Protein AF-A0AAD6YQY5-F1 (afdb_monomer_lite)

Structure (mmCIF, N/CA/C/O backbone):
data_AF-A0AAD6YQY5-F1
#
_entry.id   AF-A0AAD6YQY5-F1
#
loop_
_atom_site.group_PDB
_atom_site.id
_atom_site.type_symbol
_atom_site.label_atom_id
_atom_site.label_alt_id
_atom_site.label_comp_id
_atom_site.label_asym_id
_atom_site.label_entity_id
_atom_site.label_seq_id
_atom_site.pdbx_PDB_ins_code
_atom_site.Cartn_x
_atom_site.Cartn_y
_atom_site.Cartn_z
_atom_site.occupancy
_atom_site.B_iso_or_equiv
_atom_site.auth_seq_id
_atom_site.auth_comp_id
_atom_site.auth_asym_id
_atom_site.auth_atom_id
_atom_site.pdbx_PDB_model_num
ATOM 1 N N . MET A 1 1 ? 22.873 -38.998 14.538 1.00 34.62 1 MET A N 1
ATOM 2 C CA . MET A 1 1 ? 24.086 -38.187 14.764 1.00 34.62 1 MET A CA 1
ATOM 3 C C . MET A 1 1 ? 24.090 -37.794 16.230 1.00 34.62 1 MET A C 1
ATOM 5 O O . MET A 1 1 ? 23.244 -37.013 16.637 1.00 34.62 1 MET A O 1
ATOM 9 N N . THR A 1 2 ? 24.930 -38.430 17.041 1.00 24.39 2 THR A N 1
ATOM 10 C CA . THR A 1 2 ? 25.003 -38.155 18.483 1.00 24.39 2 THR A CA 1
ATOM 11 C C . THR A 1 2 ? 26.059 -37.080 18.704 1.00 24.39 2 THR A C 1
ATOM 13 O O . THR A 1 2 ? 27.222 -37.299 18.378 1.00 24.39 2 THR A O 1
ATOM 16 N N . ILE A 1 3 ? 25.655 -35.915 19.210 1.00 29.77 3 ILE A N 1
ATOM 17 C CA . ILE A 1 3 ? 26.568 -34.823 19.563 1.00 29.77 3 ILE A CA 1
ATOM 18 C C . ILE A 1 3 ? 26.981 -35.030 21.020 1.00 29.77 3 ILE A C 1
ATOM 20 O O . ILE A 1 3 ? 26.135 -35.001 21.911 1.00 29.77 3 ILE A O 1
ATOM 24 N N . ILE A 1 4 ? 28.272 -35.247 21.268 1.00 29.45 4 ILE A N 1
ATOM 25 C CA . ILE A 1 4 ? 28.835 -35.199 22.621 1.00 29.45 4 ILE A CA 1
ATOM 26 C C . ILE A 1 4 ? 29.306 -33.763 22.854 1.00 29.45 4 ILE A C 1
ATOM 28 O O . ILE A 1 4 ? 30.243 -33.305 22.205 1.00 29.45 4 ILE A O 1
ATOM 32 N N . VAL A 1 5 ? 28.646 -33.051 23.767 1.00 32.25 5 VAL A N 1
ATOM 33 C CA . VAL A 1 5 ? 29.057 -31.714 24.211 1.00 32.25 5 VAL A CA 1
ATOM 34 C C . VAL A 1 5 ? 29.985 -31.883 25.412 1.00 32.25 5 VAL A C 1
ATOM 36 O O . VAL A 1 5 ? 29.549 -32.307 26.478 1.00 32.25 5 VAL A O 1
ATOM 39 N N . GLY A 1 6 ? 31.270 -31.576 25.240 1.00 31.94 6 GLY A N 1
ATOM 40 C CA . GLY A 1 6 ? 32.230 -31.486 26.339 1.00 31.94 6 GLY A CA 1
ATOM 41 C C . GLY A 1 6 ? 32.568 -30.028 26.633 1.00 31.94 6 GLY A C 1
ATOM 42 O O . GLY A 1 6 ? 33.074 -29.330 25.760 1.00 31.94 6 GLY A O 1
ATOM 43 N N . THR A 1 7 ? 32.315 -29.563 27.856 1.00 35.03 7 THR A N 1
ATOM 44 C CA . THR A 1 7 ? 32.772 -28.252 28.341 1.00 35.03 7 THR A CA 1
ATOM 45 C C . THR A 1 7 ? 34.129 -28.402 29.028 1.00 35.03 7 THR A C 1
ATOM 47 O O . THR A 1 7 ? 34.232 -29.113 30.028 1.00 35.03 7 THR A O 1
ATOM 50 N N . GLY A 1 8 ? 35.164 -27.729 28.524 1.00 33.22 8 GLY A N 1
ATOM 51 C CA . GLY A 1 8 ? 36.459 -27.605 29.196 1.00 33.22 8 GLY A CA 1
ATOM 52 C C . GLY A 1 8 ? 36.687 -26.173 29.675 1.00 33.22 8 GLY A C 1
ATOM 53 O O . GLY A 1 8 ? 36.591 -25.242 28.883 1.00 33.22 8 GLY A O 1
ATOM 54 N N . LEU A 1 9 ? 37.000 -25.991 30.960 1.00 31.17 9 LEU A N 1
ATOM 55 C CA . LEU A 1 9 ? 37.462 -24.716 31.518 1.00 31.17 9 LEU A CA 1
ATOM 56 C C . LEU A 1 9 ? 38.988 -24.633 31.390 1.00 31.17 9 LEU A C 1
ATOM 58 O O . LEU A 1 9 ? 39.704 -25.373 32.064 1.00 31.17 9 LEU A O 1
ATOM 62 N N . LEU A 1 10 ? 39.492 -23.706 30.576 1.00 32.31 10 LEU A N 1
ATOM 63 C CA . LEU A 1 10 ? 40.892 -23.282 30.622 1.00 32.31 10 LEU A CA 1
ATOM 64 C C . LEU A 1 10 ? 40.987 -22.025 31.491 1.00 32.31 10 LEU A C 1
ATOM 66 O O . LEU A 1 10 ? 40.398 -20.995 31.177 1.00 32.31 10 LEU A O 1
ATOM 70 N N . ARG A 1 11 ? 41.707 -22.123 32.613 1.00 32.28 11 ARG A N 1
ATOM 71 C CA . ARG A 1 11 ? 42.013 -20.982 33.483 1.00 32.28 11 ARG A CA 1
ATOM 72 C C . ARG A 1 11 ? 43.335 -20.346 33.060 1.00 32.28 11 ARG A C 1
ATOM 74 O O . ARG A 1 11 ? 44.397 -20.904 33.311 1.00 32.28 11 ARG A O 1
ATOM 81 N N . SER A 1 12 ? 43.255 -19.131 32.539 1.00 32.19 12 SER A N 1
ATOM 82 C CA . SER A 1 12 ? 44.280 -18.096 32.694 1.00 32.19 12 SER A CA 1
ATOM 83 C C . SER A 1 12 ? 43.565 -16.750 32.807 1.00 32.19 12 SER A C 1
ATOM 85 O O . SER A 1 12 ? 42.504 -16.584 32.213 1.00 32.19 12 SER A O 1
ATOM 87 N N . ALA A 1 13 ? 44.100 -15.860 33.639 1.00 43.62 13 ALA A N 1
ATOM 88 C CA . ALA A 1 13 ? 43.429 -14.685 34.192 1.00 43.62 13 ALA A CA 1
ATOM 89 C C . ALA A 1 13 ? 42.556 -13.886 33.196 1.00 43.62 13 ALA A C 1
ATOM 91 O O . ALA A 1 13 ? 42.996 -13.511 32.112 1.00 43.62 13 ALA A O 1
ATOM 92 N N . ASP A 1 14 ? 41.330 -13.623 33.651 1.00 42.59 14 ASP A N 1
ATOM 93 C CA . ASP A 1 14 ? 40.415 -12.547 33.255 1.00 42.59 14 ASP A CA 1
ATOM 94 C C . ASP A 1 14 ? 39.632 -12.584 31.935 1.00 42.59 14 ASP A C 1
ATOM 96 O O . ASP A 1 14 ? 39.092 -11.549 31.569 1.00 42.59 14 ASP A O 1
ATOM 100 N N . LEU A 1 15 ? 39.394 -13.739 31.296 1.00 33.56 15 LEU A N 1
ATOM 101 C CA . LEU A 1 15 ? 38.257 -13.903 30.362 1.00 33.56 15 LEU A CA 1
ATOM 102 C C . LEU A 1 15 ? 37.715 -15.347 30.345 1.00 33.56 15 LEU A C 1
ATOM 104 O O . LEU A 1 15 ? 38.466 -16.300 30.150 1.00 33.56 15 LEU A O 1
ATOM 108 N N . CYS A 1 16 ? 36.395 -15.516 30.484 1.00 30.53 16 CYS A N 1
ATOM 109 C CA . CYS A 1 16 ? 35.711 -16.779 30.181 1.00 30.53 16 CYS A CA 1
ATOM 110 C C . CYS A 1 16 ? 35.373 -16.831 28.684 1.00 30.53 16 CYS A C 1
ATOM 112 O O . CYS A 1 16 ? 34.534 -16.062 28.222 1.00 30.53 16 CYS A O 1
ATOM 114 N N . TYR A 1 17 ? 35.971 -17.764 27.942 1.00 34.16 17 TYR A N 1
ATOM 115 C CA . TYR A 1 17 ? 35.584 -18.074 26.563 1.00 34.16 17 TYR A CA 1
ATOM 116 C C . TYR A 1 17 ? 34.854 -19.417 26.509 1.00 34.16 17 TYR A C 1
ATOM 118 O O . TYR A 1 17 ? 35.322 -20.406 27.072 1.00 34.16 17 TYR A O 1
ATOM 126 N N . SER A 1 18 ? 33.730 -19.467 25.793 1.00 31.08 18 SER A N 1
ATOM 127 C CA . SER A 1 18 ? 33.130 -20.729 25.350 1.00 31.08 18 SER A CA 1
ATOM 128 C C . SER A 1 18 ? 33.642 -21.019 23.942 1.00 31.08 18 SER A C 1
ATOM 130 O O . SER A 1 18 ? 33.310 -20.292 23.011 1.00 31.08 18 SER A O 1
ATOM 132 N N . VAL A 1 19 ? 34.480 -22.046 23.781 1.00 33.00 19 VAL A N 1
ATOM 133 C CA . VAL A 1 19 ? 35.003 -22.467 22.471 1.00 33.00 19 VAL A CA 1
ATOM 134 C C . VAL A 1 19 ? 34.297 -23.756 22.056 1.00 33.00 19 VAL A C 1
ATOM 136 O O . VAL A 1 19 ? 34.408 -24.772 22.740 1.00 33.00 19 VAL A O 1
ATOM 139 N N . LEU A 1 20 ? 33.564 -23.716 20.942 1.00 32.44 20 LEU A N 1
ATOM 140 C CA . LEU A 1 20 ? 32.976 -24.898 20.310 1.00 32.44 20 LEU A CA 1
ATOM 141 C C . LEU A 1 20 ? 34.004 -25.540 19.372 1.00 32.44 20 LEU A C 1
ATOM 143 O O . LEU A 1 20 ? 34.422 -24.925 18.394 1.00 32.44 20 LEU A O 1
ATOM 147 N N . PHE A 1 21 ? 34.390 -26.786 19.650 1.00 30.75 21 PHE A N 1
ATOM 148 C CA . PHE A 1 21 ? 35.193 -27.602 18.739 1.00 30.75 21 PHE A CA 1
ATOM 149 C C . PHE A 1 21 ? 34.299 -28.586 17.983 1.00 30.75 21 PHE A C 1
ATOM 151 O O . PHE A 1 21 ? 33.548 -29.345 18.595 1.00 30.75 21 PHE A O 1
ATOM 158 N N . PHE A 1 22 ? 34.433 -28.622 16.658 1.00 33.59 22 PHE A N 1
ATOM 159 C CA . PHE A 1 22 ? 33.876 -29.674 15.811 1.00 33.59 22 PHE A CA 1
ATOM 160 C C . PHE A 1 22 ? 35.013 -30.601 15.372 1.00 33.59 22 PHE A C 1
ATOM 162 O O . PHE A 1 22 ? 35.926 -30.171 14.671 1.00 33.59 22 PHE A O 1
ATOM 169 N N . LEU A 1 23 ? 34.970 -31.871 15.782 1.00 28.91 23 LEU A N 1
ATOM 170 C CA . LEU A 1 23 ? 35.870 -32.908 15.272 1.00 28.91 23 LEU A CA 1
ATOM 171 C C . LEU A 1 23 ? 35.070 -33.911 14.425 1.00 28.91 23 LEU A C 1
ATOM 173 O O . LEU A 1 23 ? 34.125 -34.510 14.945 1.00 28.91 23 LEU A O 1
ATOM 177 N N . PRO A 1 24 ? 35.427 -34.138 13.148 1.00 30.50 24 PRO A N 1
ATOM 178 C CA . PRO A 1 24 ? 34.827 -35.199 12.349 1.00 30.50 24 PRO A CA 1
ATOM 179 C C . PRO A 1 24 ? 35.420 -36.561 12.740 1.00 30.50 24 PRO A C 1
ATOM 181 O O . PRO A 1 24 ? 36.639 -36.732 12.787 1.00 30.50 24 PRO A O 1
ATOM 184 N N . THR A 1 25 ? 34.564 -37.551 13.011 1.00 32.97 25 THR A N 1
ATOM 185 C CA . THR A 1 25 ? 34.985 -38.938 13.261 1.00 32.97 25 THR A CA 1
ATOM 186 C C . THR A 1 25 ? 34.912 -39.791 11.988 1.00 32.97 25 THR A C 1
ATOM 188 O O . THR A 1 25 ? 33.854 -39.989 11.409 1.00 32.97 25 THR A O 1
ATOM 191 N N . SER A 1 26 ? 36.091 -40.304 11.624 1.00 38.47 26 SER A N 1
ATOM 192 C CA . SER A 1 26 ? 36.445 -41.545 10.911 1.00 38.47 26 SER A CA 1
ATOM 193 C C . SER A 1 26 ? 35.970 -41.861 9.478 1.00 38.47 26 SER A C 1
ATOM 195 O O . SER A 1 26 ? 34.827 -42.196 9.199 1.00 38.47 26 SER A O 1
ATOM 197 N N . VAL A 1 27 ? 36.997 -41.939 8.627 1.00 35.41 27 VAL A N 1
ATOM 198 C CA . VAL A 1 27 ? 37.323 -42.906 7.556 1.00 35.41 27 VAL A CA 1
ATOM 199 C C . VAL A 1 27 ? 36.608 -44.276 7.593 1.00 35.41 27 VAL A C 1
ATOM 201 O O . VAL A 1 27 ? 36.623 -44.921 8.642 1.00 35.41 27 VAL A O 1
ATOM 204 N N . ALA A 1 28 ? 36.150 -44.768 6.420 1.00 30.75 28 ALA A N 1
ATOM 205 C CA . ALA A 1 28 ? 36.506 -46.085 5.835 1.00 30.75 28 ALA A CA 1
ATOM 206 C C . ALA A 1 28 ? 35.862 -46.385 4.440 1.00 30.75 28 ALA A C 1
ATOM 208 O O . ALA A 1 28 ? 34.650 -46.501 4.325 1.00 30.75 28 ALA A O 1
ATOM 209 N N . HIS A 1 29 ? 36.743 -46.634 3.451 1.00 29.38 29 HIS A N 1
ATOM 210 C CA . HIS A 1 29 ? 36.673 -47.515 2.255 1.00 29.38 29 HIS A CA 1
ATOM 211 C C . HIS A 1 29 ? 35.883 -47.173 0.955 1.00 29.38 29 HIS A C 1
ATOM 213 O O . HIS A 1 29 ? 34.716 -47.498 0.789 1.00 29.38 29 HIS A O 1
ATOM 219 N N . SER A 1 30 ? 36.662 -46.668 -0.022 1.00 29.23 30 SER A N 1
ATOM 220 C CA . SER A 1 30 ? 36.853 -47.093 -1.433 1.00 29.23 30 SER A CA 1
ATOM 221 C C . SER A 1 30 ? 35.672 -47.347 -2.388 1.00 29.23 30 SER A C 1
ATOM 223 O O . SER A 1 30 ? 35.082 -48.421 -2.392 1.00 29.23 30 SER A O 1
ATOM 225 N N . THR A 1 31 ? 35.537 -46.503 -3.420 1.00 29.72 31 THR A N 1
ATOM 226 C CA . THR A 1 31 ? 36.058 -46.776 -4.785 1.00 29.72 31 THR A CA 1
ATOM 227 C C . THR A 1 31 ? 35.988 -45.523 -5.674 1.00 29.72 31 THR A C 1
ATOM 229 O O . THR A 1 31 ? 35.109 -44.681 -5.543 1.00 29.72 31 THR A O 1
ATOM 232 N N . PHE A 1 32 ? 36.995 -45.398 -6.538 1.00 28.55 32 PHE A N 1
ATOM 233 C CA . PHE A 1 32 ? 37.264 -44.326 -7.499 1.00 28.55 32 PHE A CA 1
ATOM 234 C C . PHE A 1 32 ? 36.125 -44.086 -8.507 1.00 28.55 32 PHE A C 1
ATOM 236 O O . PHE A 1 32 ? 35.750 -45.019 -9.207 1.00 28.55 32 PHE A O 1
ATOM 243 N N . MET A 1 33 ? 35.735 -42.824 -8.727 1.00 27.50 33 MET A N 1
ATOM 244 C CA . MET A 1 33 ? 35.439 -42.300 -10.070 1.00 27.50 33 MET A CA 1
ATOM 245 C C . MET A 1 33 ? 35.691 -40.783 -10.138 1.00 27.50 33 MET A C 1
ATOM 247 O O . MET A 1 33 ? 35.289 -40.023 -9.263 1.00 27.50 33 MET A O 1
ATOM 251 N N . LEU A 1 34 ? 36.419 -40.377 -11.180 1.00 28.97 34 LEU A N 1
ATOM 252 C CA . LEU A 1 34 ? 36.829 -39.011 -11.509 1.00 28.97 34 LEU A CA 1
ATOM 253 C C . LEU A 1 34 ? 35.647 -38.122 -11.925 1.00 28.97 34 LEU A C 1
ATOM 255 O O . LEU A 1 34 ? 34.994 -38.462 -12.906 1.00 28.97 34 LEU A O 1
ATOM 259 N N . VAL A 1 35 ? 35.509 -36.921 -11.341 1.00 29.56 35 VAL A N 1
ATOM 260 C CA . VAL A 1 35 ? 34.994 -35.725 -12.046 1.00 29.56 35 VAL A CA 1
ATOM 261 C C . VAL A 1 35 ? 35.700 -34.448 -11.534 1.00 29.56 35 VAL A C 1
ATOM 263 O O . VAL A 1 35 ? 36.098 -34.358 -10.378 1.00 29.56 35 VAL A O 1
ATOM 266 N N . ARG A 1 36 ? 35.921 -33.516 -12.468 1.00 27.22 36 ARG A N 1
ATOM 267 C CA . ARG A 1 36 ? 36.764 -32.296 -12.508 1.00 27.22 36 ARG A CA 1
ATOM 268 C C . ARG A 1 36 ? 36.308 -31.136 -11.576 1.00 27.22 36 ARG A C 1
ATOM 270 O O . ARG A 1 36 ? 35.226 -31.225 -11.009 1.00 27.22 36 ARG A O 1
ATOM 277 N N . PRO A 1 37 ? 37.127 -30.070 -11.391 1.00 29.12 37 PRO A N 1
ATOM 278 C CA . PRO A 1 37 ? 37.119 -29.233 -10.191 1.00 29.12 37 PRO A CA 1
ATOM 279 C C . PRO A 1 37 ? 36.083 -28.104 -10.249 1.00 29.12 37 PRO A C 1
ATOM 281 O O . PRO A 1 37 ? 35.979 -27.405 -11.255 1.00 29.12 37 PRO A O 1
ATOM 284 N N . VAL A 1 38 ? 35.383 -27.882 -9.134 1.00 30.08 38 VAL A N 1
ATOM 285 C CA . VAL A 1 38 ? 34.659 -26.637 -8.849 1.00 30.08 38 VAL A CA 1
ATOM 286 C C . VAL A 1 38 ? 35.476 -25.849 -7.832 1.00 30.08 38 VAL A C 1
ATOM 288 O O . VAL A 1 38 ? 35.938 -26.393 -6.829 1.00 30.08 38 VAL A O 1
ATOM 291 N N . SER A 1 39 ? 35.697 -24.577 -8.151 1.00 29.98 39 SER A N 1
ATOM 292 C CA . SER A 1 39 ? 36.466 -23.612 -7.378 1.00 29.98 39 SER A CA 1
ATOM 293 C C . SER A 1 39 ? 35.984 -23.495 -5.931 1.00 29.98 39 SER A C 1
ATOM 295 O O . SER A 1 39 ? 34.796 -23.374 -5.645 1.00 29.98 39 SER A O 1
ATOM 297 N N . LEU A 1 40 ? 36.963 -23.513 -5.034 1.00 25.55 40 LEU A N 1
ATOM 298 C CA . LEU A 1 40 ? 36.854 -23.388 -3.589 1.00 25.55 40 LEU A CA 1
ATOM 299 C C . LEU A 1 40 ? 36.435 -21.953 -3.213 1.00 25.55 40 LEU A C 1
ATOM 301 O O . LEU A 1 40 ? 37.224 -21.022 -3.364 1.00 25.55 40 LEU A O 1
ATOM 305 N N . LEU A 1 41 ? 35.209 -21.770 -2.719 1.00 25.72 41 LEU A N 1
ATOM 306 C CA . LEU A 1 41 ? 34.778 -20.521 -2.088 1.00 25.72 41 LEU A CA 1
ATOM 307 C C . LEU A 1 41 ? 35.300 -20.519 -0.640 1.00 25.72 41 LEU A C 1
ATOM 309 O O . LEU A 1 41 ? 34.840 -21.302 0.192 1.00 25.72 41 LEU A O 1
ATOM 313 N N . LEU A 1 42 ? 36.296 -19.679 -0.338 1.00 25.14 42 LEU A N 1
ATOM 314 C CA . LEU A 1 42 ? 36.711 -19.417 1.042 1.00 25.14 42 LEU A CA 1
ATOM 315 C C . LEU A 1 42 ? 35.583 -18.663 1.764 1.00 25.14 42 LEU A C 1
ATOM 317 O O . LEU A 1 42 ? 35.385 -17.472 1.537 1.00 25.14 42 LEU A O 1
ATOM 321 N N . LEU A 1 43 ? 34.876 -19.340 2.668 1.00 28.31 43 LEU A N 1
ATOM 322 C CA . LEU A 1 43 ? 34.078 -18.684 3.703 1.00 28.31 43 LEU A CA 1
ATOM 323 C C . LEU A 1 43 ? 35.036 -18.050 4.719 1.00 28.31 43 LEU A C 1
ATOM 325 O O . LEU A 1 43 ? 35.614 -18.733 5.565 1.00 28.31 43 LEU A O 1
ATOM 329 N N . ALA A 1 44 ? 35.217 -16.735 4.621 1.00 28.20 44 ALA A N 1
ATOM 330 C CA . ALA A 1 44 ? 35.788 -15.943 5.698 1.00 28.20 44 ALA A CA 1
ATOM 331 C C . ALA A 1 44 ? 34.792 -15.932 6.869 1.00 28.20 44 ALA A C 1
ATOM 333 O O . ALA A 1 44 ? 33.728 -15.323 6.788 1.00 28.20 44 ALA A O 1
ATOM 334 N N . ALA A 1 45 ? 35.124 -16.623 7.960 1.00 31.20 45 ALA A N 1
ATOM 335 C CA . ALA A 1 45 ? 34.412 -16.488 9.224 1.00 31.20 45 ALA A CA 1
ATOM 336 C C . ALA A 1 45 ? 34.738 -15.111 9.830 1.00 31.20 45 ALA A C 1
ATOM 338 O O . ALA A 1 45 ? 35.775 -14.930 10.467 1.00 31.20 45 ALA A O 1
ATOM 339 N N . GLY A 1 46 ? 33.875 -14.122 9.596 1.00 26.22 46 GLY A N 1
ATOM 340 C CA . GLY A 1 46 ? 33.893 -12.858 10.327 1.00 26.22 46 GLY A CA 1
ATOM 341 C C . GLY A 1 46 ? 33.296 -13.058 11.719 1.00 26.22 46 GLY A C 1
ATOM 342 O O . GLY A 1 46 ? 32.122 -13.393 11.847 1.00 26.22 46 GLY A O 1
ATOM 343 N N . ALA A 1 47 ? 34.095 -12.871 12.768 1.00 30.34 47 ALA A N 1
ATOM 344 C CA . ALA A 1 47 ? 33.593 -12.777 14.135 1.00 30.34 47 ALA A CA 1
ATOM 345 C C . ALA A 1 47 ? 32.978 -11.382 14.348 1.00 30.34 47 ALA A C 1
ATOM 347 O O . ALA A 1 47 ? 33.686 -10.379 14.263 1.00 30.34 47 ALA A O 1
ATOM 348 N N . ILE A 1 48 ? 31.673 -11.307 14.623 1.00 26.81 48 ILE A N 1
ATOM 349 C CA . ILE A 1 48 ? 31.024 -10.069 15.076 1.00 26.81 48 ILE A CA 1
ATOM 350 C C . ILE A 1 48 ? 31.238 -9.969 16.590 1.00 26.81 48 ILE A C 1
ATOM 352 O O . ILE A 1 48 ? 30.669 -10.738 17.362 1.00 26.81 48 ILE A O 1
ATOM 356 N N . SER A 1 49 ? 32.083 -9.031 17.015 1.00 26.58 49 SER A N 1
ATOM 357 C CA . SER A 1 49 ? 32.284 -8.688 18.426 1.00 26.58 49 SER A CA 1
ATOM 358 C C . SER A 1 49 ? 31.286 -7.604 18.834 1.00 26.58 49 SER A C 1
ATOM 360 O O . SER A 1 49 ? 31.417 -6.465 18.394 1.00 26.58 49 SER A O 1
ATOM 362 N N . VAL A 1 50 ? 30.321 -7.921 19.701 1.00 27.75 50 VAL A N 1
ATOM 363 C CA . VAL A 1 50 ? 29.482 -6.913 20.376 1.00 27.75 50 VAL A CA 1
ATOM 364 C C . VAL A 1 50 ? 29.994 -6.743 21.814 1.00 27.75 50 VAL A C 1
ATOM 366 O O .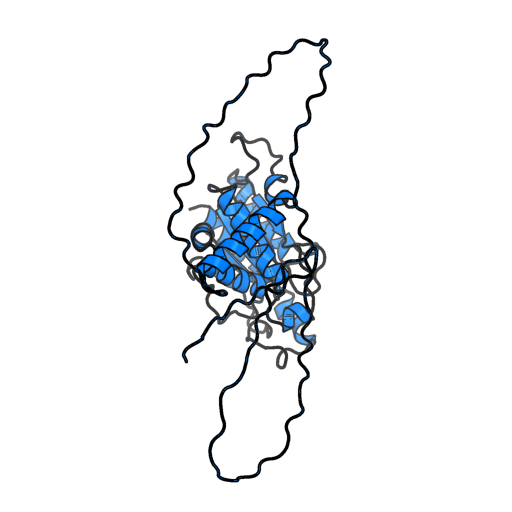 VAL A 1 50 ? 30.039 -7.731 22.551 1.00 27.75 50 VAL A O 1
ATOM 369 N N . PRO A 1 51 ? 30.416 -5.542 22.253 1.00 27.89 51 PRO A N 1
ATOM 370 C CA . PRO A 1 51 ? 30.899 -5.344 23.616 1.00 27.89 51 PRO A CA 1
ATOM 371 C C . PRO A 1 51 ? 29.736 -5.305 24.623 1.00 27.89 51 PRO A C 1
ATOM 373 O O . PRO A 1 51 ? 28.911 -4.396 24.604 1.00 27.89 51 PRO A O 1
ATOM 376 N N . TYR A 1 52 ? 29.708 -6.265 25.551 1.00 29.42 52 TYR A N 1
ATOM 377 C CA . TYR A 1 52 ? 28.851 -6.248 26.741 1.00 29.42 52 TYR A CA 1
ATOM 378 C C . TYR A 1 52 ? 29.563 -5.510 27.888 1.00 29.42 52 TYR A C 1
ATOM 380 O O . TYR A 1 52 ? 30.673 -5.882 28.270 1.00 29.42 52 TYR A O 1
ATOM 388 N N . LYS A 1 53 ? 28.936 -4.470 28.451 1.00 24.58 53 LYS A N 1
ATOM 389 C CA . LYS A 1 53 ? 29.450 -3.706 29.603 1.00 24.58 53 LYS A CA 1
ATOM 390 C C . LYS A 1 53 ? 28.572 -4.005 30.833 1.00 24.58 53 LYS A C 1
ATOM 392 O O . LYS A 1 53 ? 27.432 -3.549 30.860 1.00 24.58 53 LYS A O 1
ATOM 397 N N . PRO A 1 54 ? 29.045 -4.746 31.854 1.00 31.91 54 PRO A N 1
ATOM 398 C CA . PRO A 1 54 ? 28.262 -4.975 33.063 1.00 31.91 54 PRO A CA 1
ATOM 399 C C . PRO A 1 54 ? 28.376 -3.779 34.019 1.00 31.91 54 PRO A C 1
ATOM 401 O O . PRO A 1 54 ? 29.476 -3.392 34.413 1.00 31.91 54 PRO A O 1
ATOM 404 N N . GLY A 1 55 ? 27.235 -3.211 34.418 1.00 27.34 55 GLY A N 1
ATOM 405 C CA . GLY A 1 55 ? 27.145 -2.265 35.529 1.00 27.34 55 GLY A CA 1
ATOM 406 C C . GLY A 1 55 ? 27.243 -2.995 36.870 1.00 27.34 55 GLY A C 1
ATOM 407 O O . GLY A 1 55 ? 26.395 -3.826 37.185 1.00 27.34 55 GLY A O 1
ATOM 408 N N . TYR A 1 56 ? 28.270 -2.685 37.661 1.00 30.92 56 TYR A N 1
ATOM 409 C CA . TYR A 1 56 ? 28.396 -3.135 39.047 1.00 30.92 56 TYR A CA 1
ATOM 410 C C . TYR A 1 56 ? 27.874 -2.047 39.991 1.00 30.92 56 TYR A C 1
ATOM 412 O O . TYR A 1 56 ? 28.464 -0.976 40.099 1.00 30.92 56 TYR A O 1
ATOM 420 N N . ASN A 1 57 ? 26.786 -2.342 40.705 1.00 31.23 57 ASN A N 1
ATOM 421 C CA . ASN A 1 57 ? 26.370 -1.582 41.880 1.00 31.23 57 ASN A CA 1
ATOM 422 C C . ASN A 1 57 ? 27.115 -2.121 43.108 1.00 31.23 57 ASN A C 1
ATOM 424 O O . ASN A 1 57 ? 26.717 -3.132 43.684 1.00 31.23 57 ASN A O 1
ATOM 428 N N . THR A 1 58 ? 28.166 -1.427 43.536 1.00 30.23 58 THR A N 1
ATOM 429 C CA . THR A 1 58 ? 28.689 -1.517 44.906 1.00 30.23 58 THR A CA 1
ATOM 430 C C . THR A 1 58 ? 28.426 -0.190 45.604 1.00 30.23 58 THR A C 1
ATOM 432 O O . THR A 1 58 ? 28.957 0.844 45.209 1.00 30.23 58 THR A O 1
ATOM 435 N N . ILE A 1 59 ? 27.561 -0.227 46.616 1.00 28.33 59 ILE A N 1
ATOM 436 C CA . ILE A 1 59 ? 27.226 0.903 47.482 1.00 28.33 59 ILE A CA 1
ATOM 437 C C . ILE A 1 59 ? 28.289 0.977 48.586 1.00 28.33 59 ILE A C 1
ATOM 439 O O . ILE A 1 59 ? 28.370 0.066 49.406 1.00 28.33 59 ILE A O 1
ATOM 443 N N . GLU A 1 60 ? 29.058 2.065 48.639 1.00 27.55 60 GLU A N 1
ATOM 444 C CA . GLU A 1 60 ? 29.744 2.505 49.863 1.00 27.55 60 GLU A CA 1
ATOM 445 C C . GLU A 1 60 ? 28.945 3.637 50.538 1.00 27.55 60 GLU A C 1
ATOM 447 O O . GLU A 1 60 ? 28.325 4.449 49.843 1.00 27.55 60 GLU A O 1
ATOM 452 N N . PRO A 1 61 ? 28.925 3.730 51.882 1.00 30.48 61 PRO A N 1
ATOM 453 C CA . PRO A 1 61 ? 28.149 4.740 52.580 1.00 30.48 61 PRO A CA 1
ATOM 454 C C . PRO A 1 61 ? 28.986 6.007 52.801 1.00 30.48 61 PRO A C 1
ATOM 456 O O . PRO A 1 61 ? 29.926 6.003 53.592 1.00 30.48 61 PRO A O 1
ATOM 459 N N . SER A 1 62 ? 28.601 7.130 52.191 1.00 28.33 62 SER A N 1
ATOM 460 C CA . SER A 1 62 ? 29.053 8.451 52.644 1.00 28.33 62 SER A CA 1
ATOM 461 C C . SER A 1 62 ? 27.888 9.226 53.248 1.00 28.33 62 SER A C 1
ATOM 463 O O . SER A 1 62 ? 26.938 9.612 52.567 1.00 28.33 62 SER A O 1
ATOM 465 N N . THR A 1 63 ? 27.969 9.451 54.552 1.00 34.75 63 THR A N 1
ATOM 466 C CA . THR A 1 63 ? 27.100 10.335 55.317 1.00 34.75 63 THR A CA 1
ATOM 467 C C . THR A 1 63 ? 27.364 11.796 54.947 1.00 34.75 63 THR A C 1
ATOM 469 O O . THR A 1 63 ? 28.481 12.284 55.090 1.00 34.75 63 THR A O 1
ATOM 472 N N . LYS A 1 64 ? 26.321 12.518 54.522 1.00 29.22 64 LYS A N 1
ATOM 473 C CA . LYS A 1 64 ? 26.100 13.945 54.821 1.00 29.22 64 LYS A CA 1
ATOM 474 C C . LYS A 1 64 ? 24.682 14.336 54.407 1.00 29.22 64 LYS A C 1
ATOM 476 O O . LYS A 1 64 ? 24.349 14.390 53.230 1.00 29.22 64 LYS A O 1
ATOM 481 N N . ALA A 1 65 ? 23.845 14.577 55.408 1.00 29.11 65 ALA A N 1
ATOM 482 C CA . ALA A 1 65 ? 22.572 15.262 55.250 1.00 29.11 65 ALA A CA 1
ATOM 483 C C . ALA A 1 65 ? 22.816 16.765 55.017 1.00 29.11 65 ALA A C 1
ATOM 485 O O . ALA A 1 65 ? 23.778 17.304 55.565 1.00 29.11 65 ALA A O 1
ATOM 486 N N . VAL A 1 66 ? 21.935 17.438 54.268 1.00 26.23 66 VAL A N 1
ATOM 487 C CA . VAL A 1 66 ? 21.030 18.499 54.768 1.00 26.23 66 VAL A CA 1
ATOM 488 C C . VAL A 1 66 ? 20.285 19.175 53.594 1.00 26.23 66 VAL A C 1
ATOM 490 O O . VAL A 1 66 ? 20.903 19.635 52.644 1.00 26.23 66 VAL A O 1
ATOM 493 N N . ALA A 1 67 ? 18.955 19.233 53.765 1.00 30.39 67 ALA A N 1
ATOM 494 C CA . ALA A 1 67 ? 17.938 20.163 53.245 1.00 30.39 67 ALA A CA 1
ATOM 495 C C . ALA A 1 67 ? 17.724 20.336 51.727 1.00 30.39 67 ALA A C 1
ATOM 497 O O . ALA A 1 67 ? 18.432 21.092 51.080 1.00 30.39 67 ALA A O 1
ATOM 498 N N . ASP A 1 68 ? 16.612 19.798 51.211 1.00 31.45 68 ASP A N 1
ATOM 499 C CA . ASP A 1 68 ? 15.426 20.629 50.933 1.00 31.45 68 ASP A CA 1
ATOM 500 C C . ASP A 1 68 ? 14.163 19.745 50.852 1.00 31.45 68 ASP A C 1
ATOM 502 O O . ASP A 1 68 ? 14.206 18.594 50.412 1.00 31.45 68 ASP A O 1
ATOM 506 N N . GLY A 1 69 ? 13.047 20.239 51.379 1.00 40.34 69 GLY A N 1
ATOM 507 C CA . GLY A 1 69 ? 11.822 19.477 51.598 1.00 40.34 69 GLY A CA 1
ATOM 508 C C . GLY A 1 69 ? 10.978 19.320 50.335 1.00 40.34 69 GLY A C 1
ATOM 509 O O . GLY A 1 69 ? 10.459 20.299 49.814 1.00 40.34 69 GLY A O 1
ATOM 510 N N . ARG A 1 70 ? 10.750 18.074 49.905 1.00 33.81 70 ARG A N 1
ATOM 511 C CA . ARG A 1 70 ? 9.560 17.627 49.155 1.00 33.81 70 ARG A CA 1
ATOM 512 C C . ARG A 1 70 ? 9.419 16.110 49.317 1.00 33.81 70 ARG A C 1
ATOM 514 O O . ARG A 1 70 ? 10.352 15.359 49.049 1.00 33.81 70 ARG A O 1
ATOM 521 N N . SER A 1 71 ? 8.265 15.668 49.813 1.00 30.27 71 SER A N 1
ATOM 522 C CA . SER A 1 71 ? 7.939 14.263 50.079 1.00 30.27 71 SER A CA 1
ATOM 523 C C . SER A 1 71 ? 8.096 13.389 48.832 1.00 30.27 71 SER A C 1
ATOM 525 O O . SER A 1 71 ? 7.273 13.449 47.922 1.00 30.27 71 SER A O 1
ATOM 527 N N . ALA A 1 72 ? 9.114 12.528 48.812 1.00 30.69 72 ALA A N 1
ATOM 528 C CA . ALA A 1 72 ? 9.193 11.420 47.870 1.00 30.69 72 ALA A CA 1
ATOM 529 C C . ALA A 1 72 ? 8.351 10.251 48.402 1.00 30.69 72 ALA A C 1
ATOM 531 O O . ALA A 1 72 ? 8.691 9.615 49.402 1.00 30.69 72 ALA A O 1
ATOM 532 N N . VAL A 1 73 ? 7.238 9.968 47.727 1.00 31.94 73 VAL A N 1
ATOM 533 C CA . VAL A 1 73 ? 6.469 8.732 47.906 1.00 31.94 73 VAL A CA 1
ATOM 534 C C . VAL A 1 73 ? 7.369 7.564 47.492 1.00 31.94 73 VAL A C 1
ATOM 536 O O . VAL A 1 73 ? 7.652 7.377 46.310 1.00 31.94 73 VAL A O 1
ATOM 539 N N . LYS A 1 74 ? 7.846 6.773 48.461 1.00 29.42 74 LYS A N 1
ATOM 540 C CA . LYS A 1 74 ? 8.537 5.505 48.191 1.00 29.42 74 LYS A CA 1
ATOM 541 C C . LYS A 1 74 ? 7.527 4.515 47.610 1.00 29.42 74 LYS A C 1
ATOM 543 O O . LYS A 1 74 ? 6.755 3.914 48.352 1.00 29.42 74 LYS A O 1
ATOM 548 N N . ARG A 1 75 ? 7.536 4.327 46.290 1.00 28.19 75 ARG A N 1
ATOM 549 C CA . ARG A 1 75 ? 6.874 3.185 45.651 1.00 28.19 75 ARG A CA 1
ATOM 550 C C . ARG A 1 75 ? 7.743 1.950 45.903 1.00 28.19 75 ARG A C 1
ATOM 552 O O . ARG A 1 75 ? 8.790 1.791 45.284 1.00 28.19 75 ARG A O 1
ATOM 559 N N . ALA A 1 76 ? 7.348 1.127 46.870 1.00 28.64 76 ALA A N 1
ATOM 560 C CA . ALA A 1 76 ? 7.928 -0.194 47.066 1.00 28.64 76 ALA A CA 1
ATOM 561 C C . ALA A 1 76 ? 7.454 -1.103 45.922 1.00 28.64 76 ALA A C 1
ATOM 563 O O . ALA A 1 76 ? 6.254 -1.324 45.778 1.00 28.64 76 ALA A O 1
ATOM 564 N N . TYR A 1 77 ? 8.378 -1.601 45.102 1.00 25.95 77 TYR A N 1
ATOM 565 C CA . TYR A 1 77 ? 8.100 -2.751 44.245 1.00 25.95 77 TYR A CA 1
ATOM 566 C C . TYR A 1 77 ? 8.229 -4.015 45.106 1.00 25.95 77 TYR A C 1
ATOM 568 O O . TYR A 1 77 ? 9.253 -4.160 45.783 1.00 25.95 77 TYR A O 1
ATOM 576 N N . PRO A 1 78 ? 7.224 -4.908 45.143 1.00 31.16 78 PRO A N 1
ATOM 577 C CA . PRO A 1 78 ? 7.396 -6.200 45.784 1.00 31.16 78 PRO A CA 1
ATOM 578 C C . PRO A 1 78 ? 8.466 -6.990 45.022 1.00 31.16 78 PRO A C 1
ATOM 580 O O . PRO A 1 78 ? 8.442 -7.078 43.796 1.00 31.16 78 PRO A O 1
ATOM 583 N N . ALA A 1 79 ? 9.440 -7.519 45.758 1.00 33.22 79 ALA A N 1
ATOM 584 C CA . ALA A 1 79 ? 10.379 -8.493 45.232 1.00 33.22 79 ALA A CA 1
ATOM 585 C C . ALA A 1 79 ? 9.648 -9.836 45.129 1.00 33.22 79 ALA A C 1
ATOM 587 O O . ALA A 1 79 ? 9.484 -10.526 46.136 1.00 33.22 79 ALA A O 1
ATOM 588 N N . ASP A 1 80 ? 9.191 -10.190 43.932 1.00 29.17 80 ASP A N 1
ATOM 589 C CA . ASP A 1 80 ? 8.718 -11.544 43.669 1.00 29.17 80 ASP A CA 1
ATOM 590 C C . ASP A 1 80 ? 9.920 -12.504 43.632 1.00 29.17 80 ASP A C 1
ATOM 592 O O . ASP A 1 80 ? 10.929 -12.216 42.975 1.00 29.17 80 ASP A O 1
ATOM 596 N N . PRO A 1 81 ? 9.865 -13.656 44.323 1.00 34.91 81 PRO A N 1
ATOM 597 C CA . PRO A 1 81 ? 10.885 -14.680 44.184 1.00 34.91 81 PRO A CA 1
ATOM 598 C C . PRO A 1 81 ? 10.786 -15.285 42.780 1.00 34.91 81 PRO A C 1
ATOM 600 O O . PRO A 1 81 ? 9.776 -15.886 42.414 1.00 34.91 81 PRO A O 1
ATOM 603 N N . VAL A 1 82 ? 11.855 -15.148 41.994 1.00 35.56 82 VAL A N 1
ATOM 604 C CA . VAL A 1 82 ? 11.998 -15.825 40.702 1.00 35.56 82 VAL A CA 1
ATOM 605 C C . VAL A 1 82 ? 11.953 -17.331 40.957 1.00 35.56 82 VAL A C 1
ATOM 607 O O . VAL A 1 82 ? 12.914 -17.926 41.442 1.00 35.56 82 VAL A O 1
ATOM 610 N N . SER A 1 83 ? 10.822 -17.965 40.651 1.00 30.33 83 SER A N 1
ATOM 611 C CA . SER A 1 83 ? 10.764 -19.419 40.550 1.00 30.33 83 SER A CA 1
ATOM 612 C C . SER A 1 83 ? 11.636 -19.802 39.354 1.00 30.33 83 SER A C 1
ATOM 614 O O . SER A 1 83 ? 11.371 -19.364 38.232 1.00 30.33 83 SER A O 1
ATOM 616 N N . HIS A 1 84 ? 12.692 -20.582 39.585 1.00 34.00 84 HIS A N 1
ATOM 617 C CA . HIS A 1 84 ? 13.512 -21.151 38.519 1.00 34.00 84 HIS A CA 1
ATOM 618 C C . HIS A 1 84 ? 12.676 -22.203 37.774 1.00 34.00 84 HIS A C 1
ATOM 620 O O . HIS A 1 84 ? 12.769 -23.401 38.034 1.00 34.00 84 HIS A O 1
ATOM 626 N N . GLY A 1 85 ? 11.811 -21.741 36.871 1.00 33.94 85 GLY A N 1
ATOM 627 C CA . GLY A 1 85 ? 11.169 -22.588 35.879 1.00 33.94 85 GLY A CA 1
ATOM 628 C C . GLY A 1 85 ? 12.235 -23.205 34.978 1.00 33.94 85 GLY A C 1
ATOM 629 O O . GLY A 1 85 ? 13.243 -22.569 34.672 1.00 33.94 85 GLY A O 1
ATOM 630 N N . ASN A 1 86 ? 12.028 -24.461 34.584 1.00 34.16 86 ASN A N 1
ATOM 631 C CA . ASN A 1 86 ? 12.932 -25.209 33.713 1.00 34.16 86 ASN A CA 1
ATOM 632 C C . ASN A 1 86 ? 13.379 -24.356 32.514 1.00 34.16 86 ASN A C 1
ATOM 634 O O . ASN A 1 86 ? 12.555 -23.994 31.672 1.00 34.16 86 ASN A O 1
ATOM 638 N N . VAL A 1 87 ? 14.681 -24.069 32.425 1.00 38.84 87 VAL A N 1
ATOM 639 C CA . VAL A 1 87 ? 15.287 -23.423 31.257 1.00 38.84 87 VAL A CA 1
ATOM 640 C C . VAL A 1 87 ? 15.090 -24.358 30.067 1.00 38.84 87 VAL A C 1
ATOM 642 O O . VAL A 1 87 ? 15.750 -25.390 29.951 1.00 38.84 87 VAL A O 1
ATOM 645 N N . ARG A 1 88 ? 14.137 -24.030 29.191 1.00 49.78 88 ARG A N 1
ATOM 646 C CA . ARG A 1 88 ? 13.998 -24.705 27.902 1.00 49.78 88 ARG A CA 1
ATOM 647 C C . ARG A 1 88 ? 15.091 -24.176 26.983 1.00 49.78 88 ARG A C 1
ATOM 649 O O . ARG A 1 88 ? 15.125 -22.986 26.689 1.00 49.78 88 ARG A O 1
ATOM 656 N N . VAL A 1 89 ? 15.969 -25.062 26.519 1.00 48.62 89 VAL A N 1
ATOM 657 C CA . VAL A 1 89 ? 16.871 -24.757 25.404 1.00 48.62 89 VAL A CA 1
ATOM 658 C C . VAL A 1 89 ? 16.003 -24.641 24.158 1.00 48.62 89 VAL A C 1
ATOM 660 O O . VAL A 1 89 ? 15.481 -25.643 23.669 1.00 48.62 89 VAL A O 1
ATOM 663 N N . ILE A 1 90 ? 15.791 -23.415 23.687 1.00 50.09 90 ILE A N 1
ATOM 664 C CA . ILE A 1 90 ? 15.090 -23.169 22.433 1.00 50.09 90 ILE A CA 1
ATOM 665 C C . ILE A 1 90 ? 16.142 -23.198 21.307 1.00 50.09 90 ILE A C 1
ATOM 667 O O . ILE A 1 90 ? 17.140 -22.482 21.411 1.00 50.09 90 ILE A O 1
ATOM 671 N N . PRO A 1 91 ? 15.979 -24.028 20.260 1.00 51.94 91 PRO A N 1
ATOM 672 C CA . PRO A 1 91 ? 16.927 -24.084 19.150 1.00 51.94 91 PRO A CA 1
ATOM 673 C C . PRO A 1 91 ? 17.088 -22.722 18.463 1.00 51.94 91 PRO A C 1
ATOM 675 O O . PRO A 1 91 ? 16.096 -22.034 18.215 1.00 51.94 91 PRO A O 1
ATOM 678 N N . ALA A 1 92 ? 18.323 -22.353 18.110 1.00 51.50 92 ALA A N 1
ATOM 679 C CA . ALA A 1 92 ? 18.569 -21.232 17.203 1.00 51.50 92 ALA A CA 1
ATOM 680 C C . ALA A 1 92 ? 17.823 -21.474 15.875 1.00 51.50 92 ALA A C 1
ATOM 682 O O . ALA A 1 92 ? 17.847 -22.594 15.363 1.00 51.50 92 ALA A O 1
ATOM 683 N N . GLY A 1 93 ? 17.124 -20.453 15.367 1.00 55.09 93 GLY A N 1
ATOM 684 C CA . GLY A 1 93 ? 16.224 -20.580 14.210 1.00 55.09 93 GLY A CA 1
ATOM 685 C C . GLY A 1 93 ? 14.845 -21.168 14.536 1.00 55.09 93 GLY A C 1
ATOM 686 O O . GLY A 1 93 ? 14.128 -21.614 13.647 1.00 55.09 93 GLY A O 1
ATOM 687 N N . SER A 1 94 ? 14.458 -21.242 15.816 1.00 71.94 94 SER A N 1
ATOM 688 C CA . SER A 1 94 ? 13.055 -21.505 16.148 1.00 71.94 94 SER A CA 1
ATOM 689 C C . SER A 1 94 ? 12.200 -20.269 15.855 1.00 71.94 94 SER A C 1
ATOM 691 O O . SER A 1 94 ? 12.575 -19.153 16.224 1.00 71.94 94 SER A O 1
ATOM 693 N N . ALA A 1 95 ? 10.998 -20.486 15.318 1.00 69.06 95 ALA A N 1
ATOM 694 C CA . ALA A 1 95 ? 10.022 -19.422 15.075 1.00 69.06 95 ALA A CA 1
ATOM 695 C C . ALA A 1 95 ? 9.724 -18.574 16.330 1.00 69.06 95 ALA A C 1
ATOM 697 O O . ALA A 1 95 ? 9.438 -17.385 16.230 1.00 69.06 95 ALA A O 1
ATOM 698 N N . ALA A 1 96 ? 9.829 -19.164 17.529 1.00 68.00 96 ALA A N 1
ATOM 699 C CA . ALA A 1 96 ? 9.631 -18.457 18.794 1.00 68.00 96 ALA A CA 1
ATOM 700 C C . ALA A 1 96 ? 10.759 -17.457 19.107 1.00 68.00 96 ALA A C 1
ATOM 702 O O . ALA A 1 96 ? 10.482 -16.367 19.598 1.00 68.00 96 ALA A O 1
ATOM 703 N N . ILE A 1 97 ? 12.020 -17.806 18.817 1.00 71.88 97 ILE A N 1
ATOM 704 C CA . ILE A 1 97 ? 13.146 -16.869 18.954 1.00 71.88 97 ILE A CA 1
ATOM 705 C C . ILE A 1 97 ? 13.069 -15.797 17.867 1.00 71.88 97 ILE A C 1
ATOM 707 O O . ILE A 1 97 ? 13.254 -14.628 18.177 1.00 71.88 97 ILE A O 1
ATOM 711 N N . GLU A 1 98 ? 12.763 -16.170 16.625 1.00 72.12 98 GLU A N 1
ATOM 712 C CA . GLU A 1 98 ? 12.654 -15.216 15.512 1.00 72.12 98 GLU A CA 1
ATOM 713 C C . GLU A 1 98 ? 11.543 -14.191 15.751 1.00 72.12 98 GLU A C 1
ATOM 715 O O . GLU A 1 98 ? 11.773 -12.995 15.613 1.00 72.12 98 GLU A O 1
ATOM 720 N N . SER A 1 99 ? 10.380 -14.633 16.233 1.00 72.12 99 SER A N 1
ATOM 721 C CA . SER A 1 99 ? 9.281 -13.729 16.595 1.00 72.12 99 SER A CA 1
ATOM 722 C C . SER A 1 99 ? 9.635 -12.828 17.785 1.00 72.12 99 SER A C 1
ATOM 724 O O . SER A 1 99 ? 9.239 -11.667 17.816 1.00 72.12 99 SER A O 1
ATOM 726 N N . ALA A 1 100 ? 10.404 -13.327 18.761 1.00 72.50 100 ALA A N 1
ATOM 727 C CA . ALA A 1 100 ? 10.868 -12.516 19.888 1.00 72.50 100 ALA A CA 1
ATOM 728 C C . ALA A 1 100 ? 11.933 -11.485 19.473 1.00 72.50 100 ALA A C 1
ATOM 730 O O . ALA A 1 100 ? 11.926 -10.367 19.983 1.00 72.50 100 ALA A O 1
ATOM 731 N N . LEU A 1 101 ? 12.828 -11.843 18.546 1.00 74.06 101 LEU A N 1
ATOM 732 C CA . LEU A 1 101 ? 13.809 -10.926 17.962 1.00 74.06 101 LEU A CA 1
ATOM 733 C C . LEU A 1 101 ? 13.117 -9.842 17.131 1.00 74.06 101 LEU A C 1
ATOM 735 O O . LEU A 1 101 ? 13.418 -8.670 17.322 1.00 74.06 101 LEU A O 1
ATOM 739 N N . TRP A 1 102 ? 12.136 -10.219 16.308 1.00 70.88 102 TRP A N 1
ATOM 740 C CA . TRP A 1 102 ? 11.283 -9.286 15.570 1.00 70.88 102 TRP A CA 1
ATOM 741 C C . TRP A 1 102 ? 10.550 -8.325 16.515 1.00 70.88 102 TRP A C 1
ATOM 743 O O . TRP A 1 102 ? 10.592 -7.114 16.331 1.00 70.88 102 TRP A O 1
ATOM 753 N N . ALA A 1 103 ? 9.930 -8.839 17.583 1.00 70.31 103 ALA A N 1
ATOM 754 C CA . ALA A 1 103 ? 9.268 -8.005 18.587 1.00 70.31 103 ALA A CA 1
ATOM 755 C C . ALA A 1 103 ? 10.244 -7.058 19.311 1.00 70.31 103 ALA A C 1
ATOM 757 O O . ALA A 1 103 ? 9.883 -5.927 19.634 1.00 70.31 103 ALA A O 1
ATOM 758 N N . HIS A 1 104 ? 11.482 -7.497 19.562 1.00 73.19 104 HIS A N 1
ATOM 759 C CA . HIS A 1 104 ? 12.520 -6.643 20.134 1.00 73.19 104 HIS A CA 1
ATOM 760 C C . HIS A 1 104 ? 12.956 -5.540 19.162 1.00 73.19 104 HIS A C 1
ATOM 762 O O . HIS A 1 104 ? 13.066 -4.392 19.579 1.00 73.19 104 HIS A O 1
ATOM 768 N N . GLU A 1 105 ? 13.153 -5.863 17.882 1.00 70.19 105 GLU A N 1
ATOM 769 C CA . GLU A 1 105 ? 13.491 -4.900 16.826 1.00 70.19 105 GLU A CA 1
ATOM 770 C C . GLU A 1 105 ? 12.407 -3.823 16.696 1.00 70.19 105 GLU A C 1
ATOM 772 O O . GLU A 1 105 ? 12.723 -2.636 16.753 1.00 70.19 105 GLU A O 1
ATOM 777 N N . GLN A 1 106 ? 11.126 -4.217 16.692 1.00 66.44 106 GLN A N 1
ATOM 778 C CA . GLN A 1 106 ? 10.010 -3.264 16.707 1.00 66.44 106 GLN A CA 1
ATOM 779 C C . GLN A 1 106 ? 10.040 -2.324 17.922 1.00 66.44 106 GLN A C 1
ATOM 781 O O . GLN A 1 106 ? 9.736 -1.139 17.800 1.00 66.44 106 GLN A O 1
ATOM 786 N N . ALA A 1 107 ? 10.402 -2.841 19.100 1.00 63.00 107 ALA A N 1
ATOM 787 C CA . ALA A 1 107 ? 10.462 -2.053 20.328 1.00 63.00 107 ALA A CA 1
ATOM 788 C C . ALA A 1 107 ? 11.663 -1.090 20.376 1.00 63.00 107 ALA A C 1
ATOM 790 O O . ALA A 1 107 ? 11.587 -0.067 21.054 1.00 63.00 107 ALA A O 1
ATOM 791 N N . VAL A 1 108 ? 12.766 -1.418 19.694 1.00 60.16 108 VAL A N 1
ATOM 792 C CA . VAL A 1 108 ? 13.978 -0.584 19.635 1.00 60.16 108 VAL A CA 1
ATOM 793 C C . VAL A 1 108 ? 13.853 0.501 18.563 1.00 60.16 108 VAL A C 1
ATOM 795 O O . VAL A 1 108 ? 14.209 1.646 18.829 1.00 60.16 108 VAL A O 1
ATOM 798 N N . ASP A 1 109 ? 13.314 0.175 17.386 1.00 60.62 109 ASP A N 1
ATOM 799 C CA . ASP A 1 109 ? 13.174 1.129 16.273 1.00 60.62 109 ASP A CA 1
ATOM 800 C C . ASP A 1 109 ? 11.939 2.044 16.431 1.00 60.62 109 ASP A C 1
ATOM 802 O O . ASP A 1 109 ? 11.958 3.221 16.076 1.00 60.62 109 ASP A O 1
ATOM 806 N N . GLY A 1 110 ? 10.875 1.558 17.084 1.00 51.59 110 GLY A N 1
ATOM 807 C CA . GLY A 1 110 ? 9.633 2.317 17.280 1.00 51.59 110 GLY A CA 1
ATOM 808 C C . GLY A 1 110 ? 9.720 3.533 18.211 1.00 51.59 110 GLY A C 1
ATOM 809 O O . GLY A 1 110 ? 8.769 4.308 18.283 1.00 51.59 110 GLY A O 1
ATOM 810 N N . SER A 1 111 ? 10.832 3.738 18.929 1.00 46.06 111 SER A N 1
ATOM 811 C CA . SER A 1 111 ? 10.992 4.922 19.789 1.00 46.06 111 SER A CA 1
ATOM 812 C C . SER A 1 111 ? 11.365 6.208 19.039 1.00 46.06 111 SER A C 1
ATOM 814 O O . SER A 1 111 ? 11.064 7.291 19.549 1.00 46.06 111 SER A O 1
ATOM 816 N N . ASP A 1 112 ? 11.964 6.096 17.846 1.00 47.94 112 ASP A N 1
ATOM 817 C CA . ASP A 1 112 ? 12.478 7.241 17.068 1.00 47.94 112 ASP A CA 1
ATOM 818 C C . ASP A 1 112 ? 11.577 7.617 15.873 1.00 47.94 112 ASP A C 1
ATOM 820 O O . ASP A 1 112 ? 11.672 8.726 15.364 1.00 47.94 112 ASP A O 1
ATOM 824 N N . LYS A 1 113 ? 10.651 6.733 15.465 1.00 50.06 113 LYS A N 1
ATOM 825 C CA . LYS A 1 113 ? 9.778 6.891 14.281 1.00 50.06 113 LYS A CA 1
ATOM 826 C C . LYS A 1 113 ? 8.294 7.048 14.628 1.00 50.06 113 LYS A C 1
ATOM 828 O O . LYS A 1 113 ? 7.423 6.439 14.015 1.00 50.06 113 LYS A O 1
ATOM 833 N N . ARG A 1 114 ? 7.988 7.862 15.642 1.00 50.81 114 ARG A N 1
ATOM 834 C CA . ARG A 1 114 ? 6.604 8.174 16.063 1.00 50.81 114 ARG A CA 1
ATOM 835 C C . ARG A 1 114 ? 5.830 9.053 15.063 1.00 50.81 114 ARG A C 1
ATOM 837 O O . ARG A 1 114 ? 4.742 9.512 15.396 1.00 50.81 114 ARG A O 1
ATOM 844 N N . ASP A 1 115 ? 6.332 9.222 13.843 1.00 52.91 115 ASP A N 1
ATOM 845 C CA . ASP A 1 115 ? 5.755 10.085 12.808 1.00 52.91 115 ASP A CA 1
ATOM 846 C C . ASP A 1 115 ? 4.313 9.691 12.433 1.00 52.91 115 ASP A C 1
ATOM 848 O O . ASP A 1 115 ? 3.482 10.572 12.230 1.00 52.91 115 ASP A O 1
ATOM 852 N N . LEU A 1 116 ? 3.949 8.400 12.501 1.00 53.84 116 LEU A N 1
ATOM 853 C CA . LEU A 1 116 ? 2.557 7.945 12.318 1.00 53.84 116 LEU A CA 1
ATOM 854 C C . LEU A 1 116 ? 1.551 8.578 13.303 1.00 53.84 116 LEU A C 1
ATOM 856 O O . LEU A 1 116 ? 0.352 8.576 13.026 1.00 53.84 116 LEU A O 1
ATOM 860 N N . LEU A 1 117 ? 2.015 9.067 14.458 1.00 52.91 117 LEU A N 1
ATOM 861 C CA . LEU A 1 117 ? 1.193 9.641 15.531 1.00 52.91 117 LEU A CA 1
ATOM 862 C C . LEU A 1 117 ? 1.281 11.171 15.632 1.00 52.91 117 LEU A C 1
ATOM 864 O O . LEU A 1 117 ? 0.423 11.778 16.274 1.00 52.91 117 LEU A O 1
ATOM 868 N N . ASP A 1 118 ? 2.294 11.797 15.030 1.00 51.72 118 ASP A N 1
ATOM 869 C CA . ASP A 1 118 ? 2.548 13.237 15.185 1.00 51.72 118 ASP A CA 1
ATOM 870 C C . ASP A 1 118 ? 1.814 14.095 14.125 1.00 51.72 118 ASP A C 1
ATOM 872 O O . ASP A 1 118 ? 1.746 15.315 14.263 1.00 51.72 118 ASP A O 1
ATOM 876 N N . VAL A 1 119 ? 1.192 13.487 13.101 1.00 48.75 119 VAL A N 1
ATOM 877 C CA . VAL A 1 119 ? 0.478 14.208 12.016 1.00 48.75 119 VAL A CA 1
ATOM 878 C C . VAL A 1 119 ? -0.994 14.524 12.350 1.00 48.75 119 VAL A C 1
ATOM 880 O O . VAL A 1 119 ? -1.642 15.308 11.658 1.00 48.75 119 VAL A O 1
ATOM 883 N N . ALA A 1 120 ? -1.543 14.005 13.451 1.00 45.91 120 ALA A N 1
ATOM 884 C CA . ALA A 1 120 ? -2.926 14.275 13.858 1.00 45.91 120 ALA A CA 1
ATOM 885 C C . ALA A 1 120 ? -3.076 15.548 14.725 1.00 45.91 120 ALA A C 1
ATOM 887 O O . ALA A 1 120 ? -3.727 15.522 15.769 1.00 45.91 120 ALA A O 1
ATOM 888 N N . GLU A 1 121 ? -2.516 16.687 14.303 1.00 41.12 121 GLU A N 1
ATOM 889 C CA . GLU A 1 121 ? -2.928 17.995 14.842 1.00 41.12 121 GLU A CA 1
ATOM 890 C C . GLU A 1 121 ? -4.152 18.514 14.066 1.00 41.12 121 GLU A C 1
ATOM 892 O O . GLU A 1 121 ? -4.079 19.432 13.250 1.00 41.12 121 GLU A O 1
ATOM 897 N N . GLY A 1 122 ? -5.307 17.892 14.323 1.00 42.25 122 GLY A N 1
ATOM 898 C CA . GLY A 1 122 ? -6.615 18.313 13.821 1.00 42.25 122 GLY A CA 1
ATOM 899 C C . GLY A 1 122 ? -7.693 18.091 14.880 1.00 42.25 122 GLY A C 1
ATOM 900 O O . GLY A 1 122 ? -7.962 16.961 15.267 1.00 42.25 122 GLY A O 1
ATOM 901 N N . ASP A 1 123 ? -8.270 19.191 15.366 1.00 46.34 123 ASP A N 1
ATOM 902 C CA . ASP A 1 123 ? -9.197 19.313 16.500 1.00 46.34 123 ASP A CA 1
ATOM 903 C C . ASP A 1 123 ? -10.446 18.408 16.372 1.00 46.34 123 ASP A C 1
ATOM 905 O O . ASP A 1 123 ? -11.429 18.748 15.710 1.00 46.34 123 ASP A O 1
ATOM 909 N N . GLY A 1 124 ? -10.396 17.233 17.007 1.00 41.16 124 GLY A N 1
ATOM 910 C CA . GLY A 1 124 ? -11.486 16.262 17.087 1.00 41.16 124 GLY A CA 1
ATOM 911 C C . GLY A 1 124 ? -11.307 15.342 18.296 1.00 41.16 124 GLY A C 1
ATOM 912 O O . GLY A 1 124 ? -10.415 14.502 18.340 1.00 41.16 124 GLY A O 1
ATOM 913 N N . ASP A 1 125 ? -12.143 15.540 19.312 1.00 50.28 125 ASP A N 1
ATOM 914 C CA . ASP A 1 125 ? -12.095 14.912 20.637 1.00 50.28 125 ASP A CA 1
ATOM 915 C C . ASP A 1 125 ? -12.082 13.368 20.608 1.00 50.28 125 ASP A C 1
ATOM 917 O O . ASP A 1 125 ? -13.128 12.727 20.502 1.00 50.28 125 ASP A O 1
ATOM 921 N N . SER A 1 126 ? -10.886 12.769 20.728 1.00 38.22 126 SER A N 1
ATOM 922 C CA . SER A 1 126 ? -10.640 11.404 21.238 1.00 38.22 126 SER A CA 1
ATOM 923 C C . SER A 1 126 ? -9.166 11.158 21.632 1.00 38.22 126 SER A C 1
ATOM 925 O O . SER A 1 126 ? -8.575 10.156 21.254 1.00 38.22 126 SER A O 1
ATOM 927 N N . GLY A 1 127 ? -8.552 12.039 22.428 1.00 40.44 127 GLY A N 1
ATOM 928 C CA . GLY A 1 127 ? -7.500 11.679 23.407 1.00 40.44 127 GLY A CA 1
ATOM 929 C C . GLY A 1 127 ? -6.167 11.020 22.980 1.00 40.44 127 GLY A C 1
ATOM 930 O O . GLY A 1 127 ? -5.346 10.768 23.861 1.00 40.44 127 GLY A O 1
ATOM 931 N N . SER A 1 128 ? -5.894 10.757 21.703 1.00 46.94 128 SER A N 1
ATOM 932 C CA . SER A 1 128 ? -4.584 10.317 21.188 1.00 46.94 128 SER A CA 1
ATOM 933 C C . SER A 1 128 ? -4.537 10.548 19.679 1.00 46.94 128 SER A C 1
ATOM 935 O O . SER A 1 128 ? -5.519 10.217 19.024 1.00 46.94 128 SER A O 1
ATOM 937 N N . GLY A 1 129 ? -3.438 11.081 19.138 1.00 68.69 129 GLY A N 1
ATOM 938 C CA . GLY A 1 129 ? -3.263 11.477 17.730 1.00 68.69 129 GLY A CA 1
ATOM 939 C C . GLY A 1 129 ? -3.328 10.354 16.679 1.00 68.69 129 GLY A C 1
ATOM 940 O O . GLY A 1 129 ? -2.387 10.164 15.924 1.00 68.69 129 GLY A O 1
ATOM 941 N N . CYS A 1 130 ? -4.429 9.608 16.622 1.00 85.38 130 CYS A N 1
ATOM 942 C CA . CYS A 1 130 ? -4.707 8.579 15.623 1.00 85.38 130 CYS A CA 1
ATOM 943 C C . CYS A 1 130 ? -5.732 9.090 14.609 1.00 85.38 130 CYS A C 1
ATOM 945 O O . CYS A 1 130 ? -6.792 9.570 15.010 1.00 85.38 130 CYS A O 1
ATOM 947 N N . ALA A 1 131 ? -5.450 8.917 13.318 1.00 92.06 131 ALA A N 1
ATOM 948 C CA . ALA A 1 131 ? -6.429 9.160 12.266 1.00 92.06 131 ALA A CA 1
ATOM 949 C C . ALA A 1 131 ? -7.442 8.009 12.137 1.00 92.06 131 ALA A C 1
ATOM 951 O O . ALA A 1 131 ? -7.164 6.870 12.516 1.00 92.06 131 ALA A O 1
ATOM 952 N N . ASP A 1 132 ? -8.615 8.296 11.569 1.00 95.00 132 ASP A N 1
ATOM 953 C CA . ASP A 1 132 ? -9.650 7.293 11.286 1.00 95.00 132 ASP A CA 1
ATOM 954 C C . ASP A 1 132 ? -9.193 6.298 10.213 1.00 95.00 132 ASP A C 1
ATOM 956 O O . ASP A 1 132 ? -9.517 5.108 10.277 1.00 95.00 132 ASP A O 1
ATOM 960 N N . VAL A 1 133 ? -8.430 6.786 9.232 1.00 96.56 133 VAL A N 1
ATOM 961 C CA . VAL A 1 133 ? -7.819 6.000 8.159 1.00 96.56 133 VAL A CA 1
ATOM 962 C C . VAL A 1 133 ? -6.315 6.243 8.165 1.00 96.56 133 VAL A C 1
ATOM 964 O O . VAL A 1 133 ? -5.864 7.387 8.152 1.00 96.56 133 VAL A O 1
ATOM 967 N N . MET A 1 134 ? -5.536 5.164 8.174 1.00 96.94 134 MET A N 1
ATOM 968 C CA . MET A 1 134 ? -4.076 5.213 8.116 1.00 96.94 134 MET A CA 1
ATOM 969 C C . MET A 1 134 ? -3.596 4.373 6.936 1.00 96.94 134 MET A C 1
ATOM 971 O O . MET A 1 134 ? -3.865 3.173 6.878 1.00 96.94 134 MET A O 1
ATOM 975 N N . VAL A 1 135 ? -2.890 5.000 6.002 1.00 98.31 135 VAL A N 1
ATOM 976 C CA . VAL A 1 135 ? -2.300 4.349 4.831 1.00 98.31 135 VAL A CA 1
ATOM 977 C C . VAL A 1 135 ? -0.792 4.266 5.027 1.00 98.31 135 VAL A C 1
ATOM 979 O O . VAL A 1 135 ? -0.157 5.272 5.329 1.00 98.31 135 VAL A O 1
ATOM 982 N N . VAL A 1 136 ? -0.222 3.078 4.829 1.00 98.56 136 VAL A N 1
ATOM 983 C CA . VAL A 1 136 ? 1.225 2.881 4.689 1.00 98.56 136 VAL A CA 1
ATOM 984 C C . VAL A 1 136 ? 1.516 2.598 3.219 1.00 98.56 136 VAL A C 1
ATOM 986 O O . VAL A 1 136 ? 1.028 1.608 2.671 1.00 98.56 136 VAL A O 1
ATOM 989 N N . TYR A 1 137 ? 2.291 3.471 2.582 1.00 98.81 137 TYR A N 1
ATOM 990 C CA . TYR A 1 137 ? 2.525 3.476 1.141 1.00 98.81 137 TYR A CA 1
ATOM 991 C C . TYR A 1 137 ? 4.003 3.295 0.784 1.00 98.81 137 TYR A C 1
ATOM 993 O O . TYR A 1 137 ? 4.872 4.014 1.275 1.00 98.81 137 TYR A O 1
ATOM 1001 N N . ALA A 1 138 ? 4.305 2.383 -0.136 1.00 98.81 138 ALA A N 1
ATOM 1002 C CA . ALA A 1 138 ? 5.642 2.216 -0.695 1.00 98.81 138 ALA A CA 1
ATOM 1003 C C . ALA A 1 138 ? 5.708 2.740 -2.142 1.00 98.81 138 ALA A C 1
ATOM 1005 O O . ALA A 1 138 ? 5.057 2.218 -3.044 1.00 98.81 138 ALA A O 1
ATOM 1006 N N . ARG A 1 139 ? 6.525 3.773 -2.377 1.00 98.50 139 ARG A N 1
ATOM 1007 C CA . ARG A 1 139 ? 6.707 4.389 -3.708 1.00 98.50 139 ARG A CA 1
ATOM 1008 C C . ARG A 1 139 ? 7.425 3.482 -4.715 1.00 98.50 139 ARG A C 1
ATOM 1010 O O . ARG A 1 139 ? 7.999 2.471 -4.323 1.00 98.50 139 ARG A O 1
ATOM 1017 N N . GLY A 1 140 ? 7.459 3.874 -5.986 1.00 96.94 140 GLY A N 1
ATOM 1018 C CA . GLY A 1 140 ? 8.134 3.147 -7.064 1.00 96.94 140 GLY A CA 1
ATOM 1019 C C . GLY A 1 140 ? 9.647 3.365 -7.140 1.00 96.94 140 GLY A C 1
ATOM 1020 O O . GLY A 1 140 ? 10.217 4.252 -6.500 1.00 96.94 140 GLY A O 1
ATOM 1021 N N . THR A 1 141 ? 10.316 2.546 -7.956 1.00 95.38 141 THR A N 1
ATOM 1022 C CA . THR A 1 141 ? 11.770 2.617 -8.177 1.00 95.38 141 THR A CA 1
ATOM 1023 C C . THR A 1 141 ? 12.194 4.005 -8.658 1.00 95.38 141 THR A C 1
ATOM 1025 O O . THR A 1 141 ? 11.623 4.551 -9.595 1.00 95.38 141 THR A O 1
ATOM 1028 N N . ALA A 1 142 ? 13.245 4.546 -8.046 1.00 94.69 142 ALA A N 1
ATOM 1029 C CA . ALA A 1 142 ? 13.843 5.849 -8.318 1.00 94.69 142 ALA A CA 1
ATOM 1030 C C . ALA A 1 142 ? 12.937 7.072 -8.072 1.00 94.69 142 ALA A C 1
ATOM 1032 O O . ALA A 1 142 ? 13.363 8.194 -8.353 1.00 94.69 142 ALA A O 1
ATOM 1033 N N . GLU A 1 143 ? 11.739 6.898 -7.505 1.00 96.25 143 GLU A N 1
ATOM 1034 C CA . GLU A 1 143 ? 10.915 8.031 -7.086 1.00 96.25 143 GLU A CA 1
ATOM 1035 C C . GLU A 1 143 ? 11.565 8.768 -5.902 1.00 96.25 143 GLU A C 1
ATOM 1037 O O . GLU A 1 143 ? 12.237 8.174 -5.050 1.00 96.25 143 GLU A O 1
ATOM 1042 N N . ALA A 1 144 ? 11.395 10.089 -5.857 1.00 95.50 144 ALA A N 1
ATOM 1043 C CA . ALA A 1 144 ? 11.894 10.927 -4.770 1.00 95.50 144 ALA A CA 1
ATOM 1044 C C . ALA A 1 144 ? 10.934 10.926 -3.566 1.00 95.50 144 ALA A C 1
ATOM 1046 O O . ALA A 1 144 ? 9.770 10.553 -3.689 1.00 95.50 144 ALA A O 1
ATOM 1047 N N . GLY A 1 145 ? 11.409 11.394 -2.408 1.00 95.12 145 GLY A N 1
ATOM 1048 C CA . GLY A 1 145 ? 10.601 11.442 -1.183 1.00 95.12 145 GLY A CA 1
ATOM 1049 C C . GLY A 1 145 ? 10.247 10.049 -0.657 1.00 95.12 145 GLY A C 1
ATOM 1050 O O . GLY A 1 145 ? 10.895 9.070 -1.014 1.00 95.12 145 GLY A O 1
ATOM 1051 N N . THR A 1 146 ? 9.244 9.955 0.213 1.00 95.81 146 THR A N 1
ATOM 1052 C CA . THR A 1 146 ? 8.751 8.674 0.755 1.00 95.81 146 THR A CA 1
ATOM 1053 C C . THR A 1 146 ? 7.504 8.181 0.023 1.00 95.81 146 THR A C 1
ATOM 1055 O O . THR A 1 146 ? 7.369 6.977 -0.181 1.00 95.81 146 THR A O 1
ATOM 1058 N N . ILE A 1 147 ? 6.670 9.103 -0.473 1.00 97.31 147 ILE A N 1
ATOM 1059 C CA . ILE A 1 147 ? 5.460 8.798 -1.256 1.00 97.31 147 ILE A CA 1
ATOM 1060 C C . ILE A 1 147 ? 5.592 9.089 -2.760 1.00 97.31 147 ILE A C 1
ATOM 1062 O O . ILE A 1 147 ? 4.733 8.683 -3.531 1.00 97.31 147 ILE A O 1
ATOM 1066 N N . GLY A 1 148 ? 6.663 9.752 -3.203 1.00 96.50 148 GLY A N 1
ATOM 1067 C CA . GLY A 1 148 ? 6.796 10.269 -4.570 1.00 96.50 148 GLY A CA 1
ATOM 1068 C C . GLY A 1 148 ? 6.776 11.800 -4.616 1.00 96.50 148 GLY A C 1
ATOM 1069 O O . GLY A 1 148 ? 6.704 12.474 -3.589 1.00 96.50 148 GLY A O 1
ATOM 1070 N N . SER A 1 149 ? 6.876 12.363 -5.818 1.00 96.00 149 SER A N 1
ATOM 1071 C CA . SER A 1 149 ? 6.691 13.795 -6.095 1.00 96.00 149 SER A CA 1
ATOM 1072 C C . SER A 1 149 ? 5.287 14.065 -6.641 1.00 96.00 149 SER A C 1
ATOM 1074 O O . SER A 1 149 ? 4.582 13.141 -7.030 1.00 96.00 149 SER A O 1
ATOM 1076 N N . ALA A 1 150 ? 4.873 15.334 -6.697 1.00 94.50 150 ALA A N 1
ATOM 1077 C CA . ALA A 1 150 ? 3.592 15.708 -7.302 1.00 94.50 150 ALA A CA 1
ATOM 1078 C C . ALA A 1 150 ? 3.448 15.112 -8.718 1.00 94.50 150 ALA A C 1
ATOM 1080 O O . ALA A 1 150 ? 4.375 15.217 -9.528 1.00 94.50 150 ALA A O 1
ATOM 1081 N N . GLY A 1 151 ? 2.301 14.492 -9.004 1.00 93.25 151 GLY A N 1
ATOM 1082 C CA . GLY A 1 151 ? 2.074 13.734 -10.232 1.00 93.25 151 GLY A CA 1
ATOM 1083 C C . GLY A 1 151 ? 2.579 12.286 -10.216 1.00 93.25 151 GLY A C 1
ATOM 1084 O O . GLY A 1 151 ? 2.437 11.615 -11.230 1.00 93.25 151 GLY A O 1
ATOM 1085 N N . ASN A 1 152 ? 3.161 11.781 -9.124 1.00 96.88 152 ASN A N 1
ATOM 1086 C CA . ASN A 1 152 ? 3.356 10.340 -8.924 1.00 96.88 152 ASN A CA 1
ATOM 1087 C C . ASN A 1 152 ? 2.107 9.708 -8.291 1.00 96.88 152 ASN A C 1
ATOM 1089 O O . ASN A 1 152 ? 1.286 10.397 -7.694 1.00 96.88 152 ASN A O 1
ATOM 1093 N N . VAL A 1 153 ? 1.993 8.382 -8.382 1.00 98.31 153 VAL A N 1
ATOM 1094 C CA . VAL A 1 153 ? 0.827 7.621 -7.898 1.00 98.31 153 VAL A CA 1
ATOM 1095 C C . VAL A 1 153 ? 0.504 7.910 -6.427 1.00 98.31 153 VAL A C 1
ATOM 1097 O O . VAL A 1 153 ? -0.657 8.116 -6.097 1.00 98.31 153 VAL A O 1
ATOM 1100 N N . GLY A 1 154 ? 1.517 7.982 -5.556 1.00 98.31 154 GLY A N 1
ATOM 1101 C CA . GLY A 1 154 ? 1.329 8.188 -4.114 1.00 98.31 154 GLY A CA 1
ATOM 1102 C C . GLY A 1 154 ? 0.591 9.488 -3.771 1.00 98.31 154 GLY A C 1
ATOM 1103 O O . GLY A 1 154 ? -0.494 9.408 -3.200 1.00 98.31 154 GLY A O 1
ATOM 1104 N N . PRO A 1 155 ? 1.115 10.675 -4.139 1.00 98.19 155 PRO A N 1
ATOM 1105 C CA . PRO A 1 155 ? 0.436 11.944 -3.873 1.00 98.19 155 PRO A CA 1
ATOM 1106 C C . PRO A 1 155 ? -0.941 12.071 -4.529 1.00 98.19 155 PRO A C 1
ATOM 1108 O O . PRO A 1 155 ? -1.839 12.670 -3.942 1.00 98.19 155 PRO A O 1
ATOM 1111 N N . GLU A 1 156 ? -1.130 11.511 -5.729 1.00 98.38 156 GLU A N 1
ATOM 1112 C CA . GLU A 1 156 ? -2.445 11.531 -6.381 1.00 98.38 156 GLU A CA 1
ATOM 1113 C C . GLU A 1 156 ? -3.449 10.641 -5.623 1.00 98.38 156 GLU A C 1
ATOM 1115 O O . GLU A 1 156 ? -4.586 11.055 -5.397 1.00 98.38 156 GLU A O 1
ATOM 1120 N N . LEU A 1 157 ? -3.028 9.457 -5.153 1.00 98.69 157 LEU A N 1
ATOM 1121 C CA . LEU A 1 157 ? -3.856 8.576 -4.322 1.00 98.69 157 LEU A CA 1
ATOM 1122 C C . LEU A 1 157 ? -4.210 9.208 -2.978 1.00 98.69 157 LEU A C 1
ATOM 1124 O O . LEU A 1 157 ? -5.367 9.141 -2.559 1.00 98.69 157 LEU A O 1
ATOM 1128 N N . GLU A 1 158 ? -3.241 9.835 -2.315 1.00 98.44 158 GLU A N 1
ATOM 1129 C CA . GLU A 1 158 ? -3.473 10.580 -1.078 1.00 98.44 158 GLU A CA 1
ATOM 1130 C C . GLU A 1 158 ? -4.532 11.669 -1.291 1.00 98.44 158 GLU A C 1
ATOM 1132 O O . GLU A 1 158 ? -5.514 11.735 -0.547 1.00 98.44 158 GLU A O 1
ATOM 1137 N N . ALA A 1 159 ? -4.384 12.482 -2.342 1.00 98.12 159 ALA A N 1
ATOM 1138 C CA . ALA A 1 159 ? -5.316 13.560 -2.654 1.00 98.12 159 ALA A CA 1
ATOM 1139 C C . ALA A 1 159 ? -6.731 13.044 -2.975 1.00 98.12 159 ALA A C 1
ATOM 1141 O O . ALA A 1 159 ? -7.715 13.589 -2.463 1.00 98.12 159 ALA A O 1
ATOM 1142 N N . ALA A 1 160 ? -6.844 11.985 -3.782 1.00 98.25 160 ALA A N 1
ATOM 1143 C CA . ALA A 1 160 ? -8.124 11.379 -4.142 1.00 98.25 160 ALA A CA 1
ATOM 1144 C C . ALA A 1 160 ? -8.839 10.785 -2.917 1.00 98.25 160 ALA A C 1
ATOM 1146 O O . ALA A 1 160 ? -10.020 11.059 -2.681 1.00 98.25 160 ALA A O 1
ATOM 1147 N N . LEU A 1 161 ? -8.118 10.040 -2.074 1.00 98.19 161 LEU A N 1
ATOM 1148 C CA . LEU A 1 161 ? -8.677 9.463 -0.852 1.00 98.19 161 LEU A CA 1
ATOM 1149 C C . LEU A 1 161 ? -9.073 10.549 0.159 1.00 98.19 161 LEU A C 1
ATOM 1151 O O . LEU A 1 161 ? -10.155 10.483 0.748 1.00 98.19 161 LEU A O 1
ATOM 1155 N N . GLN A 1 162 ? -8.249 11.587 0.322 1.00 97.69 162 GLN A N 1
ATOM 1156 C CA . GLN A 1 162 ? -8.561 12.731 1.178 1.00 97.69 162 GLN A CA 1
ATOM 1157 C C . GLN A 1 162 ? -9.848 13.442 0.732 1.00 97.69 162 GLN A C 1
ATOM 1159 O O . GLN A 1 162 ? -10.655 13.845 1.578 1.00 97.69 162 GLN A O 1
ATOM 1164 N N . ALA A 1 163 ? -10.067 13.575 -0.580 1.00 97.75 163 ALA A N 1
ATOM 1165 C CA . ALA A 1 163 ? -11.278 14.170 -1.137 1.00 97.75 163 ALA A CA 1
ATOM 1166 C C . ALA A 1 163 ? -12.534 13.326 -0.853 1.00 97.75 163 ALA A C 1
ATOM 1168 O O . ALA A 1 163 ? -13.582 13.891 -0.536 1.00 97.75 163 ALA A O 1
ATOM 1169 N N . LEU A 1 164 ? -12.431 11.993 -0.907 1.00 97.75 164 LEU A N 1
ATOM 1170 C CA . LEU A 1 164 ? -13.532 11.077 -0.575 1.00 97.75 164 LEU A CA 1
ATOM 1171 C C . LEU A 1 164 ? -13.859 11.054 0.926 1.00 97.75 164 LEU A C 1
ATOM 1173 O O . LEU A 1 164 ? -15.026 10.941 1.305 1.00 97.75 164 LEU A O 1
ATOM 1177 N N . LEU A 1 165 ? -12.851 11.185 1.792 1.00 96.38 165 LEU A N 1
ATOM 1178 C CA . LEU A 1 165 ? -13.032 11.147 3.246 1.00 96.38 165 LEU A CA 1
ATOM 1179 C C . LEU A 1 165 ? -13.558 12.467 3.822 1.00 96.38 165 LEU A C 1
ATOM 1181 O O . LEU A 1 165 ? -14.312 12.441 4.800 1.00 96.38 165 LEU A O 1
ATOM 1185 N N . ALA A 1 166 ? -13.236 13.611 3.210 1.00 94.56 166 ALA A N 1
ATOM 1186 C CA . ALA A 1 166 ? -13.596 14.932 3.730 1.00 94.56 166 ALA A CA 1
ATOM 1187 C C . ALA A 1 166 ? -15.109 15.117 4.018 1.00 94.56 166 ALA A C 1
ATOM 1189 O O . ALA A 1 166 ? -15.445 15.600 5.102 1.00 94.56 166 ALA A O 1
ATOM 1190 N N . PRO A 1 167 ? -16.052 14.683 3.153 1.00 95.81 167 PRO A N 1
ATOM 1191 C CA . PRO A 1 167 ? -17.489 14.775 3.433 1.00 95.81 167 PRO A CA 1
ATOM 1192 C C . PRO A 1 167 ? -17.968 13.905 4.606 1.00 95.81 167 PRO A C 1
ATOM 1194 O O . PRO A 1 167 ? -19.065 14.124 5.117 1.00 95.81 167 PRO A O 1
ATOM 1197 N N . THR A 1 168 ? -17.175 12.913 5.024 1.00 94.50 168 THR A N 1
ATOM 1198 C CA . THR A 1 168 ? -17.509 11.974 6.111 1.00 94.50 168 THR A CA 1
ATOM 1199 C C . THR A 1 168 ? -16.965 12.395 7.474 1.00 94.50 168 THR A C 1
ATOM 1201 O O . THR A 1 168 ? -17.255 11.734 8.468 1.00 94.50 168 THR A O 1
ATOM 1204 N N . ASN A 1 169 ? -16.198 13.492 7.531 1.00 90.19 169 ASN A N 1
ATOM 1205 C CA . ASN A 1 169 ? -15.496 13.953 8.731 1.00 90.19 169 ASN A CA 1
ATOM 1206 C C . ASN A 1 169 ? -14.530 12.903 9.320 1.00 90.19 169 ASN A C 1
ATOM 1208 O O . ASN A 1 169 ? -14.297 12.893 10.528 1.00 90.19 169 ASN A O 1
ATOM 1212 N N . LYS A 1 170 ? -13.995 12.016 8.469 1.00 92.00 170 LYS A N 1
ATOM 1213 C CA . LYS A 1 170 ? -12.917 11.084 8.812 1.00 92.00 170 LYS A CA 1
ATOM 1214 C C . LYS A 1 170 ? -11.565 11.713 8.498 1.00 92.00 170 LYS A C 1
ATOM 1216 O O . LYS A 1 170 ? -11.376 12.295 7.430 1.00 92.00 170 LYS A O 1
ATOM 1221 N N . SER A 1 171 ? -10.635 11.566 9.425 1.00 94.38 171 SER A N 1
ATOM 1222 C CA . SER A 1 171 ? -9.237 11.969 9.284 1.00 94.38 171 SER A CA 1
ATOM 1223 C C . SER A 1 171 ? -8.418 10.913 8.530 1.00 94.38 171 SER A C 1
ATOM 1225 O O . SER A 1 171 ? -8.703 9.715 8.612 1.00 94.38 171 SER A O 1
ATOM 1227 N N . LEU A 1 172 ? -7.399 11.363 7.794 1.00 94.75 172 LEU A N 1
ATOM 1228 C CA . LEU A 1 172 ? -6.473 10.526 7.031 1.00 94.75 172 LEU A CA 1
ATOM 1229 C C . LEU A 1 172 ? -5.034 10.828 7.459 1.00 94.75 172 LEU A C 1
ATOM 1231 O O . LEU A 1 172 ? -4.649 11.990 7.556 1.00 94.75 172 LEU A O 1
ATOM 1235 N N . VAL A 1 173 ? -4.245 9.777 7.663 1.00 95.25 173 VAL A N 1
ATOM 1236 C CA . VAL A 1 173 ? -2.777 9.826 7.668 1.00 95.25 173 VAL A CA 1
ATOM 1237 C C . VAL A 1 173 ? -2.281 8.955 6.521 1.00 95.25 173 VAL A C 1
ATOM 1239 O O . VAL A 1 173 ? -2.699 7.803 6.397 1.00 95.25 173 VAL A O 1
ATOM 1242 N N . PHE A 1 174 ? -1.399 9.505 5.690 1.00 96.38 174 PHE A N 1
ATOM 1243 C CA . PHE A 1 174 ? -0.809 8.819 4.546 1.00 96.38 174 PHE A CA 1
ATOM 1244 C C . PHE A 1 174 ? 0.714 8.835 4.685 1.00 96.38 174 PHE A C 1
ATOM 1246 O O . PHE A 1 174 ? 1.373 9.837 4.425 1.00 96.38 174 PHE A O 1
ATOM 1253 N N . GLU A 1 175 ? 1.271 7.720 5.143 1.00 95.50 175 GLU A N 1
ATOM 1254 C CA . GLU A 1 175 ? 2.683 7.612 5.490 1.00 95.50 175 GLU A CA 1
ATOM 1255 C C . GLU A 1 175 ? 3.446 6.847 4.416 1.00 95.50 175 GLU A C 1
ATOM 1257 O O . GLU A 1 175 ? 3.051 5.756 3.999 1.00 95.50 175 GLU A O 1
ATOM 1262 N N . GLY A 1 176 ? 4.572 7.405 3.981 1.00 97.25 176 GLY A N 1
ATOM 1263 C CA . GLY A 1 176 ? 5.456 6.742 3.035 1.00 97.25 176 GLY A CA 1
ATOM 1264 C C . GLY A 1 176 ? 6.518 5.901 3.737 1.00 97.25 176 GLY A C 1
ATOM 1265 O O . GLY A 1 176 ? 7.169 6.367 4.667 1.00 97.25 176 GLY A O 1
ATOM 1266 N N . VAL A 1 177 ? 6.785 4.697 3.238 1.00 97.56 177 VAL A N 1
ATOM 1267 C CA . VAL A 1 177 ? 7.867 3.847 3.746 1.00 97.56 177 VAL A CA 1
ATOM 1268 C C . VAL A 1 177 ? 9.224 4.499 3.420 1.00 97.56 177 VAL A C 1
ATOM 1270 O O . VAL A 1 177 ? 9.542 4.707 2.239 1.00 97.56 177 VAL A O 1
ATOM 1273 N N . PRO A 1 178 ? 10.075 4.814 4.415 1.00 95.19 178 PRO A N 1
ATOM 1274 C CA . PRO A 1 178 ? 11.394 5.382 4.166 1.00 95.19 178 PRO A CA 1
ATOM 1275 C C . PRO A 1 178 ? 12.364 4.291 3.705 1.00 95.19 178 PRO A C 1
ATOM 1277 O O . PRO A 1 178 ? 13.025 3.623 4.496 1.00 95.19 178 PRO A O 1
ATOM 1280 N N . TYR A 1 179 ? 12.478 4.120 2.390 1.00 96.88 179 TYR A N 1
ATOM 1281 C CA . TYR A 1 179 ? 13.405 3.158 1.796 1.00 96.88 179 TYR A CA 1
ATOM 1282 C C . TYR A 1 179 ? 14.110 3.720 0.549 1.00 96.88 179 TYR A C 1
ATOM 1284 O O . TYR A 1 179 ? 13.644 4.713 -0.016 1.00 96.88 179 TYR A O 1
ATOM 1292 N N . PRO A 1 180 ? 15.230 3.130 0.085 1.00 96.81 180 PRO A N 1
ATOM 1293 C CA . PRO A 1 180 ? 16.019 3.706 -1.008 1.00 96.81 180 PRO A CA 1
ATOM 1294 C C . PRO A 1 180 ? 15.331 3.756 -2.380 1.00 96.81 180 PRO A C 1
ATOM 1296 O O . PRO A 1 180 ? 15.751 4.553 -3.214 1.00 96.81 180 PRO A O 1
ATOM 1299 N N . ALA A 1 181 ? 14.328 2.905 -2.634 1.00 96.44 181 ALA A N 1
ATOM 1300 C CA . ALA A 1 181 ? 13.713 2.715 -3.954 1.00 96.44 181 ALA A CA 1
ATOM 1301 C C . ALA A 1 181 ? 14.744 2.530 -5.083 1.00 96.44 181 ALA A C 1
ATOM 1303 O O . ALA A 1 181 ? 14.651 3.128 -6.151 1.00 96.44 181 ALA A O 1
ATOM 1304 N N . SER A 1 182 ? 15.789 1.737 -4.842 1.00 94.88 182 SER A N 1
ATOM 1305 C CA . SER A 1 182 ? 16.891 1.579 -5.794 1.00 94.88 182 SER A CA 1
ATOM 1306 C C . SER A 1 182 ? 16.556 0.552 -6.873 1.00 94.88 182 SER A C 1
ATOM 1308 O O . SER A 1 182 ? 15.809 -0.391 -6.630 1.00 94.88 182 SER A O 1
ATOM 1310 N N . TYR A 1 183 ? 17.157 0.670 -8.057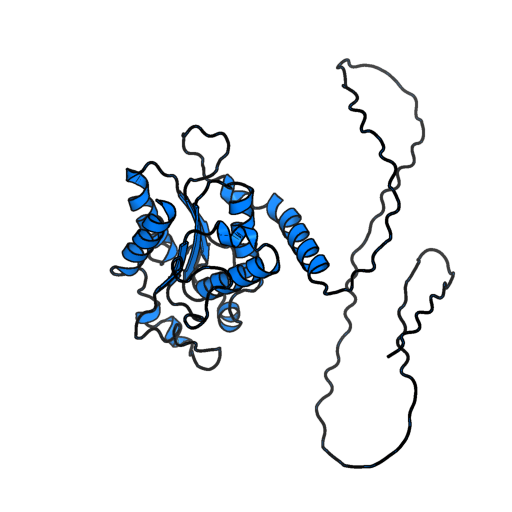 1.00 90.81 183 TYR A N 1
ATOM 1311 C CA . TYR A 1 183 ? 17.004 -0.355 -9.099 1.00 90.81 183 TYR A CA 1
ATOM 1312 C C . TYR A 1 183 ? 17.473 -1.736 -8.633 1.00 90.81 183 TYR A C 1
ATOM 1314 O O . TYR A 1 183 ? 16.841 -2.732 -8.951 1.00 90.81 183 TYR A O 1
ATOM 1322 N N . ILE A 1 184 ? 18.550 -1.794 -7.843 1.00 90.94 184 ILE A N 1
ATOM 1323 C CA . ILE A 1 184 ? 19.038 -3.056 -7.272 1.00 90.94 184 ILE A CA 1
ATOM 1324 C C . ILE A 1 184 ? 17.963 -3.676 -6.376 1.00 90.94 184 ILE A C 1
ATOM 1326 O O . ILE A 1 184 ? 17.648 -4.844 -6.551 1.00 90.94 184 ILE A O 1
ATOM 1330 N N . GLY A 1 185 ? 17.338 -2.878 -5.506 1.00 92.31 185 GLY A N 1
ATOM 1331 C CA . GLY A 1 185 ? 16.242 -3.345 -4.661 1.00 92.31 185 GLY A CA 1
ATOM 1332 C C . GLY A 1 185 ? 15.057 -3.865 -5.473 1.00 92.31 185 GLY A C 1
ATOM 1333 O O . GLY A 1 185 ? 14.531 -4.919 -5.150 1.00 92.31 185 GLY A O 1
ATOM 1334 N N . PHE A 1 186 ? 14.673 -3.191 -6.564 1.00 92.06 186 PHE A N 1
ATOM 1335 C CA . PHE A 1 186 ? 13.618 -3.682 -7.463 1.00 92.06 186 PHE A CA 1
ATOM 1336 C C . PHE A 1 186 ? 13.943 -5.076 -7.987 1.00 92.06 186 PHE A C 1
ATOM 1338 O O . PHE A 1 186 ? 13.129 -5.984 -7.889 1.00 92.06 186 PHE A O 1
ATOM 1345 N N . PHE A 1 187 ? 15.155 -5.231 -8.503 1.00 88.88 187 PHE A N 1
ATOM 1346 C CA . PHE A 1 187 ? 15.628 -6.460 -9.110 1.00 88.88 187 PHE A CA 1
ATOM 1347 C C . PHE A 1 187 ? 15.831 -7.614 -8.118 1.00 88.88 187 PHE A C 1
ATOM 1349 O O . PHE A 1 187 ? 15.788 -8.777 -8.512 1.00 88.88 187 PHE A O 1
ATOM 1356 N N . GLU A 1 188 ? 16.047 -7.309 -6.842 1.00 91.50 188 GLU A N 1
ATOM 1357 C CA . GLU A 1 188 ? 16.184 -8.296 -5.770 1.00 91.50 188 GLU A CA 1
ATOM 1358 C C . GLU A 1 188 ? 14.840 -8.766 -5.188 1.00 91.50 188 GLU A C 1
ATOM 1360 O O . GLU A 1 188 ? 14.844 -9.597 -4.279 1.00 91.50 188 GLU A O 1
ATOM 1365 N N . GLY A 1 189 ? 13.701 -8.295 -5.710 1.00 92.12 189 GLY A N 1
ATOM 1366 C CA . GLY A 1 189 ? 12.382 -8.640 -5.169 1.00 92.12 189 GLY A CA 1
ATOM 1367 C C . GLY A 1 189 ? 11.829 -7.600 -4.186 1.00 92.12 189 GLY A C 1
ATOM 1368 O O . GLY A 1 189 ? 11.055 -7.939 -3.294 1.00 92.12 189 GLY A O 1
ATOM 1369 N N . GLY A 1 190 ? 12.287 -6.349 -4.270 1.00 95.00 190 GLY A N 1
ATOM 1370 C CA . GLY A 1 190 ? 12.007 -5.287 -3.304 1.00 95.00 190 GLY A CA 1
ATOM 1371 C C . GLY A 1 190 ? 13.094 -5.143 -2.234 1.00 95.00 190 GLY A C 1
ATOM 1372 O O . GLY A 1 190 ? 13.821 -6.077 -1.907 1.00 95.00 190 GLY A O 1
ATOM 1373 N N . SER A 1 191 ? 13.213 -3.945 -1.652 1.00 96.88 191 SER A N 1
ATOM 1374 C CA . SER A 1 191 ? 14.161 -3.690 -0.557 1.00 96.88 191 SER A CA 1
ATOM 1375 C C . SER A 1 191 ? 13.811 -4.532 0.679 1.00 96.88 191 SER A C 1
ATOM 1377 O O . SER A 1 191 ? 12.716 -4.355 1.228 1.00 96.88 191 SER A O 1
ATOM 1379 N N . PRO A 1 192 ? 14.724 -5.388 1.183 1.00 95.94 192 PRO A N 1
ATOM 1380 C CA . PRO A 1 192 ? 14.483 -6.152 2.405 1.00 95.94 192 PRO A CA 1
ATOM 1381 C C . PRO A 1 192 ? 14.255 -5.246 3.618 1.00 95.94 192 PRO A C 1
ATOM 1383 O O . PRO A 1 192 ? 13.334 -5.475 4.397 1.00 95.94 192 PRO A O 1
ATOM 1386 N N . GLU A 1 193 ? 15.053 -4.187 3.760 1.00 94.75 193 GLU A N 1
ATOM 1387 C CA . GLU A 1 193 ? 14.921 -3.205 4.838 1.00 94.75 193 GLU A CA 1
ATOM 1388 C C . GLU A 1 193 ? 13.614 -2.419 4.712 1.00 94.75 193 GLU A C 1
ATOM 1390 O O . GLU A 1 193 ? 12.893 -2.292 5.695 1.00 94.75 193 GLU A O 1
ATOM 1395 N N . GLY A 1 194 ? 13.254 -1.967 3.505 1.00 97.00 194 GLY A N 1
ATOM 1396 C CA . GLY A 1 194 ? 11.977 -1.288 3.271 1.00 97.00 194 GLY A CA 1
ATOM 1397 C C . GLY A 1 194 ? 10.763 -2.184 3.536 1.00 97.00 194 GLY A C 1
ATOM 1398 O O . GLY A 1 194 ? 9.771 -1.735 4.096 1.00 97.00 194 GLY A O 1
ATOM 1399 N N . SER A 1 195 ? 10.851 -3.475 3.213 1.00 98.31 195 SER A N 1
ATOM 1400 C CA . SER A 1 195 ? 9.780 -4.442 3.490 1.00 98.31 195 SER A CA 1
ATOM 1401 C C . SER A 1 195 ? 9.582 -4.657 4.993 1.00 98.31 195 SER A C 1
ATOM 1403 O O . SER A 1 195 ? 8.450 -4.758 5.472 1.00 98.31 195 SER A O 1
ATOM 1405 N N . LYS A 1 196 ? 10.685 -4.704 5.754 1.00 96.25 196 LYS A N 1
ATOM 1406 C CA . LYS A 1 196 ? 10.644 -4.758 7.220 1.00 96.25 196 LYS A CA 1
ATOM 1407 C C . LYS A 1 196 ? 10.079 -3.477 7.813 1.00 96.25 196 LYS A C 1
ATOM 1409 O O . LYS A 1 196 ? 9.234 -3.555 8.698 1.00 96.25 196 LYS A O 1
ATOM 1414 N N . GLU A 1 197 ? 10.504 -2.329 7.295 1.00 95.44 197 GLU A N 1
ATOM 1415 C CA . GLU A 1 197 ? 10.008 -1.021 7.716 1.00 95.44 197 GLU A CA 1
ATOM 1416 C C . GLU A 1 197 ? 8.500 -0.895 7.501 1.00 95.44 197 GLU A C 1
ATOM 1418 O O . GLU A 1 197 ? 7.772 -0.487 8.399 1.00 95.44 197 GLU A O 1
ATOM 1423 N N . MET A 1 198 ? 8.003 -1.328 6.344 1.00 97.94 198 MET A N 1
ATOM 1424 C CA . MET A 1 198 ? 6.573 -1.331 6.061 1.00 97.94 198 MET A CA 1
ATOM 1425 C C . MET A 1 198 ? 5.800 -2.223 7.043 1.00 97.94 198 MET A C 1
ATOM 1427 O O . MET A 1 198 ? 4.782 -1.813 7.599 1.00 97.94 198 MET A O 1
ATOM 1431 N N . ALA A 1 199 ? 6.303 -3.432 7.323 1.00 96.94 199 ALA A N 1
ATOM 1432 C CA . ALA A 1 199 ? 5.700 -4.324 8.314 1.00 96.94 199 ALA A CA 1
ATOM 1433 C C . ALA A 1 199 ? 5.736 -3.733 9.739 1.00 96.94 199 ALA A C 1
ATOM 1435 O O . ALA A 1 199 ? 4.806 -3.948 10.525 1.00 96.94 199 ALA A O 1
ATOM 1436 N N . LEU A 1 200 ? 6.788 -2.979 10.072 1.00 93.50 200 LEU A N 1
ATOM 1437 C CA . LEU A 1 200 ? 6.919 -2.245 11.327 1.00 93.50 200 LEU A CA 1
ATOM 1438 C C . LEU A 1 200 ? 5.878 -1.122 11.422 1.00 93.50 200 LEU A C 1
ATOM 1440 O O . LEU A 1 200 ? 5.130 -1.094 12.397 1.00 93.50 200 LEU A O 1
ATOM 1444 N N . GLN A 1 201 ? 5.780 -0.253 10.413 1.00 93.31 201 GLN A N 1
ATOM 1445 C CA . GLN A 1 201 ? 4.803 0.841 10.358 1.00 93.31 201 GLN A CA 1
ATOM 1446 C C . GLN A 1 201 ? 3.363 0.309 10.466 1.00 93.31 201 GLN A C 1
ATOM 1448 O O . GLN A 1 201 ? 2.581 0.796 11.283 1.00 93.31 201 GLN A O 1
ATOM 1453 N N . LEU A 1 202 ? 3.029 -0.767 9.741 1.00 95.94 202 LEU A N 1
ATOM 1454 C CA . LEU A 1 202 ? 1.726 -1.439 9.845 1.00 95.94 202 LEU A CA 1
ATOM 1455 C C . LEU A 1 202 ? 1.475 -2.005 11.256 1.00 95.94 202 LEU A C 1
ATOM 1457 O O . LEU A 1 202 ? 0.383 -1.853 11.808 1.00 95.94 202 LEU A O 1
ATOM 1461 N N . SER A 1 203 ? 2.483 -2.635 11.871 1.00 94.31 203 SER A N 1
ATOM 1462 C CA . SER A 1 203 ? 2.371 -3.170 13.237 1.00 94.31 203 SER A CA 1
ATOM 1463 C C . SER A 1 203 ? 2.177 -2.067 14.279 1.00 94.31 203 SER A C 1
ATOM 1465 O O . SER A 1 203 ? 1.380 -2.225 15.209 1.00 94.31 203 SER A O 1
ATOM 1467 N N . GLN A 1 204 ? 2.884 -0.947 14.126 1.00 88.00 204 GLN A N 1
ATOM 1468 C CA . GLN A 1 204 ? 2.764 0.217 14.998 1.00 88.00 204 GLN A CA 1
ATOM 1469 C C . GLN A 1 204 ? 1.385 0.857 14.868 1.00 88.00 204 GLN A C 1
ATOM 1471 O O . GLN A 1 204 ? 0.730 1.053 15.890 1.00 88.00 204 GLN A O 1
ATOM 1476 N N . ALA A 1 205 ? 0.905 1.095 13.645 1.00 89.81 205 ALA A N 1
ATOM 1477 C CA . ALA A 1 205 ? -0.432 1.630 13.405 1.00 89.81 205 ALA A CA 1
ATOM 1478 C C . ALA A 1 205 ? -1.513 0.742 14.043 1.00 89.81 205 ALA A C 1
ATOM 1480 O O . ALA A 1 205 ? -2.349 1.232 14.799 1.00 89.81 205 ALA A O 1
ATOM 1481 N N . ALA A 1 206 ? -1.444 -0.580 13.846 1.00 92.12 206 ALA A N 1
ATOM 1482 C CA . ALA A 1 206 ? -2.399 -1.515 14.445 1.00 92.12 206 ALA A CA 1
ATOM 1483 C C . ALA A 1 206 ? -2.354 -1.532 15.987 1.00 92.12 206 ALA A C 1
ATOM 1485 O O . ALA A 1 206 ? -3.384 -1.714 16.638 1.00 92.12 206 ALA A O 1
ATOM 1486 N N . THR A 1 207 ? -1.173 -1.344 16.584 1.00 88.50 207 THR A N 1
ATOM 1487 C CA . THR A 1 207 ? -0.984 -1.387 18.044 1.00 88.50 207 THR A CA 1
ATOM 1488 C C . THR A 1 207 ? -1.381 -0.076 18.719 1.00 88.50 207 THR A C 1
ATOM 1490 O O . THR A 1 207 ? -2.040 -0.085 19.759 1.00 88.50 207 THR A O 1
ATOM 1493 N N . LEU A 1 208 ? -0.955 1.050 18.149 1.00 85.75 208 LEU A N 1
ATOM 1494 C CA . LEU A 1 208 ? -1.125 2.386 18.721 1.00 85.75 208 LEU A CA 1
ATOM 1495 C C . LEU A 1 208 ? -2.510 2.951 18.397 1.00 85.75 208 LEU A C 1
ATOM 1497 O O . LEU A 1 208 ? -3.106 3.624 19.235 1.00 85.75 208 LEU A O 1
ATOM 1501 N N . CYS A 1 209 ? -3.049 2.602 17.228 1.00 90.44 209 CYS A N 1
ATOM 1502 C CA . CYS A 1 209 ? -4.334 3.066 16.723 1.00 90.44 209 CYS A CA 1
ATOM 1503 C C . CYS A 1 209 ? -5.264 1.883 16.393 1.00 90.44 209 CYS A C 1
ATOM 1505 O O . CYS A 1 209 ? -5.689 1.719 15.252 1.00 90.44 209 CYS A O 1
ATOM 1507 N N . PRO A 1 210 ? -5.668 1.062 17.383 1.00 90.81 210 PRO A N 1
ATOM 1508 C CA . PRO A 1 210 ? -6.432 -0.168 17.138 1.00 90.81 210 PRO A CA 1
ATOM 1509 C C . PRO A 1 210 ? -7.841 0.059 16.562 1.00 90.81 210 PRO A C 1
ATOM 1511 O O . PRO A 1 210 ? -8.491 -0.900 16.148 1.00 90.81 210 PRO A O 1
ATOM 1514 N N . LYS A 1 211 ? -8.333 1.305 16.577 1.00 92.31 211 LYS A N 1
ATOM 1515 C CA . LYS A 1 211 ? -9.611 1.712 15.971 1.00 92.31 211 LYS A CA 1
ATOM 1516 C C . LYS A 1 211 ? -9.465 2.256 14.548 1.00 92.31 211 LYS A C 1
ATOM 1518 O O . LYS A 1 211 ? -10.483 2.386 13.875 1.00 92.31 211 LYS A O 1
ATOM 1523 N N . ALA A 1 212 ? -8.250 2.598 14.121 1.00 92.25 212 ALA A N 1
ATOM 1524 C CA . ALA A 1 212 ? -8.010 3.113 12.784 1.00 92.25 212 ALA A CA 1
ATOM 1525 C C . ALA A 1 212 ? -8.216 2.005 11.749 1.00 92.25 212 ALA A C 1
ATOM 1527 O O . ALA A 1 212 ? -7.891 0.836 11.982 1.00 92.25 212 ALA A O 1
ATOM 1528 N N . SER A 1 213 ? -8.744 2.381 10.589 1.00 95.62 213 SER A N 1
ATOM 1529 C CA . SER A 1 213 ? -8.757 1.506 9.422 1.00 95.62 213 SER A CA 1
ATOM 1530 C C . SER A 1 213 ? -7.386 1.552 8.764 1.00 95.62 213 SER A C 1
ATOM 1532 O O . SER A 1 213 ? -6.967 2.605 8.283 1.00 95.62 213 SER A O 1
ATOM 1534 N N . LEU A 1 214 ? -6.686 0.419 8.761 1.00 97.25 214 LEU A N 1
ATOM 1535 C CA . LEU A 1 214 ? -5.335 0.323 8.220 1.00 97.25 214 LEU A CA 1
ATOM 1536 C C . LEU A 1 214 ? -5.372 -0.086 6.747 1.00 97.25 214 LEU A C 1
ATOM 1538 O O . LEU A 1 214 ? -6.092 -1.013 6.373 1.00 97.25 214 LEU A O 1
ATOM 1542 N N . VAL A 1 215 ? -4.575 0.580 5.923 1.00 98.69 215 VAL A N 1
ATOM 1543 C CA . VAL A 1 215 ? -4.456 0.329 4.485 1.00 98.69 215 VAL A CA 1
ATOM 1544 C C . VAL A 1 215 ? -2.981 0.144 4.141 1.00 98.69 215 VAL A C 1
ATOM 1546 O O . VAL A 1 215 ? -2.131 0.892 4.622 1.00 98.69 215 VAL A O 1
ATOM 1549 N N . SER A 1 216 ? -2.678 -0.850 3.311 1.00 98.75 216 SER A N 1
ATOM 1550 C CA . SER A 1 216 ? -1.336 -1.071 2.760 1.00 98.75 216 SER A CA 1
ATOM 1551 C C . SER A 1 216 ? -1.358 -0.767 1.267 1.00 98.75 216 SER A C 1
ATOM 1553 O O . SER A 1 216 ? -2.270 -1.203 0.571 1.00 98.75 216 SER A O 1
ATOM 1555 N N . SER A 1 217 ? -0.403 -0.007 0.745 1.00 98.88 217 SER A N 1
ATOM 1556 C CA . SER A 1 217 ? -0.375 0.286 -0.686 1.00 98.88 217 SER A CA 1
ATOM 1557 C C . SER A 1 217 ? 1.038 0.415 -1.236 1.00 98.88 217 SER A C 1
ATOM 1559 O O . SER A 1 217 ? 1.982 0.715 -0.507 1.00 98.88 217 SER A O 1
ATOM 1561 N N . GLY A 1 218 ? 1.200 0.174 -2.533 1.00 98.75 218 GLY A N 1
ATOM 1562 C CA . GLY A 1 218 ? 2.478 0.385 -3.190 1.00 98.75 218 GLY A CA 1
ATOM 1563 C C . GLY A 1 218 ? 2.377 0.506 -4.702 1.00 98.75 218 GLY A C 1
ATOM 1564 O O . GLY A 1 218 ? 1.387 0.117 -5.313 1.00 98.75 218 GLY A O 1
ATOM 1565 N N . TYR A 1 219 ? 3.432 1.044 -5.301 1.00 98.56 219 TYR A N 1
ATOM 1566 C CA . TYR A 1 219 ? 3.587 1.158 -6.749 1.00 98.56 219 TYR A CA 1
ATOM 1567 C C . TYR A 1 219 ? 4.901 0.505 -7.189 1.00 98.56 219 TYR A C 1
ATOM 1569 O O . TYR A 1 219 ? 5.948 0.781 -6.597 1.00 98.56 219 TYR A O 1
ATOM 1577 N N . SER A 1 220 ? 4.883 -0.329 -8.235 1.00 96.81 220 SER A N 1
ATOM 1578 C CA . SER A 1 220 ? 6.086 -0.936 -8.824 1.00 96.81 220 SER A CA 1
ATOM 1579 C C . SER A 1 220 ? 6.907 -1.707 -7.775 1.00 96.81 220 SER A C 1
ATOM 1581 O O . SER A 1 220 ? 6.410 -2.642 -7.150 1.00 96.81 220 SER A O 1
ATOM 1583 N N . GLN A 1 221 ? 8.147 -1.295 -7.485 1.00 96.88 221 GLN A N 1
ATOM 1584 C CA . GLN A 1 221 ? 8.938 -1.856 -6.379 1.00 96.88 221 GLN A CA 1
ATOM 1585 C C . GLN A 1 221 ? 8.214 -1.836 -5.032 1.00 96.88 221 GLN A C 1
ATOM 1587 O O . GLN A 1 221 ? 8.398 -2.750 -4.233 1.00 96.88 221 GLN A O 1
ATOM 1592 N N . GLY A 1 222 ? 7.392 -0.821 -4.786 1.00 98.38 222 GLY A N 1
ATOM 1593 C CA . GLY A 1 222 ? 6.569 -0.743 -3.593 1.00 98.38 222 GLY A CA 1
ATOM 1594 C C . GLY A 1 222 ? 5.533 -1.860 -3.486 1.00 98.38 222 GLY A C 1
ATOM 1595 O O . GLY A 1 222 ? 5.249 -2.290 -2.374 1.00 98.38 222 GLY A O 1
ATOM 1596 N N . GLY A 1 223 ? 5.035 -2.395 -4.605 1.00 98.12 223 GLY A N 1
ATOM 1597 C CA . GLY A 1 223 ? 4.188 -3.594 -4.614 1.00 98.12 223 GLY A CA 1
ATOM 1598 C C . GLY A 1 223 ? 4.903 -4.814 -4.036 1.00 98.12 223 GLY A C 1
ATOM 1599 O O . GLY A 1 223 ? 4.377 -5.485 -3.151 1.00 98.12 223 GLY A O 1
ATOM 1600 N N . GLN A 1 224 ? 6.173 -5.005 -4.395 1.00 97.81 224 GLN A N 1
ATOM 1601 C CA . GLN A 1 224 ? 7.003 -6.064 -3.807 1.00 97.81 224 GLN A CA 1
ATOM 1602 C C . GLN A 1 224 ? 7.174 -5.872 -2.286 1.00 97.81 224 GLN A C 1
ATOM 1604 O O . GLN A 1 224 ? 7.125 -6.834 -1.520 1.00 97.81 224 GLN A O 1
ATOM 1609 N N . LEU A 1 225 ? 7.315 -4.626 -1.804 1.00 98.62 225 LEU A N 1
ATOM 1610 C CA . LEU A 1 225 ? 7.338 -4.332 -0.360 1.00 98.62 225 LEU A CA 1
ATOM 1611 C C . LEU A 1 225 ? 5.999 -4.674 0.319 1.00 98.62 225 LEU A C 1
ATOM 1613 O O . LEU A 1 225 ? 6.007 -5.188 1.441 1.00 98.62 225 LEU A O 1
ATOM 1617 N N . VAL A 1 226 ? 4.862 -4.440 -0.343 1.00 98.81 226 VAL A N 1
ATOM 1618 C CA . VAL A 1 226 ? 3.531 -4.830 0.155 1.00 98.81 226 VAL A CA 1
ATOM 1619 C C . VAL A 1 226 ? 3.449 -6.355 0.317 1.00 98.81 226 VAL A C 1
ATOM 1621 O O . VAL A 1 226 ? 3.091 -6.832 1.397 1.00 98.81 226 VAL A O 1
ATOM 1624 N N . HIS A 1 227 ? 3.872 -7.130 -0.688 1.00 98.50 227 HIS A N 1
ATOM 1625 C CA . HIS A 1 227 ? 3.929 -8.599 -0.609 1.00 98.50 227 HIS A CA 1
ATOM 1626 C C . HIS A 1 227 ? 4.859 -9.097 0.497 1.00 98.50 227 HIS A C 1
ATOM 1628 O O . HIS A 1 227 ? 4.475 -9.917 1.342 1.00 98.50 227 HIS A O 1
ATOM 1634 N N . ASN A 1 228 ? 6.079 -8.567 0.539 1.00 98.50 228 ASN A N 1
ATOM 1635 C CA . ASN A 1 228 ? 7.083 -8.956 1.521 1.00 98.50 228 ASN A CA 1
ATOM 1636 C C . ASN A 1 228 ? 6.656 -8.606 2.951 1.00 98.50 228 ASN A C 1
ATOM 1638 O O . ASN A 1 228 ? 6.841 -9.415 3.864 1.00 98.50 228 ASN A O 1
ATOM 1642 N N . SER A 1 229 ? 6.060 -7.430 3.164 1.00 98.50 229 SER A N 1
ATOM 1643 C CA . SER A 1 229 ? 5.567 -7.016 4.480 1.00 98.50 229 SER A CA 1
ATOM 1644 C C . SER A 1 229 ? 4.401 -7.888 4.949 1.00 98.50 229 SER A C 1
ATOM 1646 O O . SER A 1 229 ? 4.416 -8.337 6.096 1.00 98.50 229 SER A O 1
ATOM 1648 N N . ALA A 1 230 ? 3.456 -8.242 4.070 1.00 98.31 230 ALA A N 1
ATOM 1649 C CA . ALA A 1 230 ? 2.377 -9.179 4.391 1.00 98.31 230 ALA A CA 1
ATOM 1650 C C . ALA A 1 230 ? 2.923 -10.555 4.816 1.00 98.31 230 ALA A C 1
ATOM 1652 O O . ALA A 1 230 ? 2.496 -11.117 5.826 1.00 98.31 230 ALA A O 1
ATOM 1653 N N . LYS A 1 231 ? 3.939 -11.069 4.111 1.00 98.12 231 LYS A N 1
ATOM 1654 C CA . LYS A 1 231 ? 4.633 -12.316 4.467 1.00 98.12 231 LYS A CA 1
ATOM 1655 C C . LYS A 1 231 ? 5.340 -12.237 5.822 1.00 98.12 231 LYS A C 1
ATOM 1657 O O . LYS A 1 231 ? 5.217 -13.164 6.624 1.00 98.12 231 LYS A O 1
ATOM 1662 N N . LEU A 1 232 ? 6.047 -11.142 6.106 1.00 96.94 232 LEU A N 1
ATOM 1663 C CA . LEU A 1 232 ? 6.700 -10.915 7.402 1.00 96.94 232 LEU A CA 1
ATOM 1664 C C . LEU A 1 232 ? 5.676 -10.848 8.543 1.00 96.94 232 LEU A C 1
ATOM 1666 O O . LEU A 1 232 ? 5.857 -11.484 9.583 1.00 96.94 232 LEU A O 1
ATOM 1670 N N . LEU A 1 233 ? 4.563 -10.142 8.335 1.00 96.75 233 LEU A N 1
ATOM 1671 C CA . LEU A 1 233 ? 3.463 -10.071 9.294 1.00 96.75 233 LEU A CA 1
ATOM 1672 C C . LEU A 1 233 ? 2.822 -11.444 9.512 1.00 96.75 233 LEU A C 1
ATOM 1674 O O . LEU A 1 233 ? 2.641 -11.844 10.657 1.00 96.75 233 LEU A O 1
ATOM 1678 N N . ALA A 1 234 ? 2.551 -12.217 8.460 1.00 96.62 234 ALA A N 1
ATOM 1679 C CA . ALA A 1 234 ? 2.007 -13.570 8.591 1.00 96.62 234 ALA A CA 1
ATOM 1680 C C . ALA A 1 234 ? 2.904 -14.485 9.441 1.00 96.62 234 ALA A C 1
ATOM 1682 O O . ALA A 1 234 ? 2.405 -15.334 10.182 1.00 96.62 234 ALA A O 1
ATOM 1683 N N . GLN A 1 235 ? 4.223 -14.307 9.342 1.00 94.81 235 GLN A N 1
ATOM 1684 C CA . GLN A 1 235 ? 5.212 -15.102 10.067 1.00 94.81 235 GLN A CA 1
ATOM 1685 C C . GLN A 1 235 ? 5.380 -14.668 11.526 1.00 94.81 235 GLN A C 1
ATOM 1687 O O . GLN A 1 235 ? 5.492 -15.527 12.402 1.00 94.81 235 GLN A O 1
ATOM 1692 N N . HIS A 1 236 ? 5.406 -13.361 11.794 1.00 91.19 236 HIS A N 1
ATOM 1693 C CA . HIS A 1 236 ? 5.847 -12.831 13.089 1.00 91.19 236 HIS A CA 1
ATOM 1694 C C . HIS A 1 236 ? 4.769 -12.077 13.872 1.00 91.19 236 HIS A C 1
ATOM 1696 O O . HIS A 1 236 ? 4.864 -11.981 15.095 1.00 91.19 236 HIS A O 1
ATOM 1702 N N . ASN A 1 237 ? 3.748 -11.541 13.200 1.00 89.81 237 ASN A N 1
ATOM 1703 C CA . ASN A 1 237 ? 2.681 -10.754 13.818 1.00 89.81 237 ASN A CA 1
ATOM 1704 C C . ASN A 1 237 ? 1.336 -10.878 13.061 1.00 89.81 237 ASN A C 1
ATOM 1706 O O . ASN A 1 237 ? 0.804 -9.883 12.557 1.00 89.81 237 ASN A O 1
ATOM 1710 N N . PRO A 1 238 ? 0.760 -12.092 12.953 1.00 93.62 238 PRO A N 1
ATOM 1711 C CA . PRO A 1 238 ? -0.374 -12.353 12.062 1.00 93.62 238 PRO A CA 1
ATOM 1712 C C . PRO A 1 238 ? -1.657 -11.624 12.477 1.00 93.62 238 PRO A C 1
ATOM 1714 O O . PRO A 1 238 ? -2.571 -11.483 11.670 1.00 93.62 238 PRO A O 1
ATOM 1717 N N . THR A 1 239 ? -1.744 -11.136 13.718 1.00 92.81 239 THR A N 1
ATOM 1718 C CA . THR A 1 239 ? -2.890 -10.347 14.181 1.00 92.81 239 THR A CA 1
ATOM 1719 C C . THR A 1 239 ? -3.027 -9.039 13.409 1.00 92.81 239 THR A C 1
ATOM 1721 O O . THR A 1 239 ? -4.153 -8.651 13.112 1.00 92.81 239 THR A O 1
ATOM 1724 N N . VAL A 1 240 ? -1.918 -8.407 13.001 1.00 94.00 240 VAL A N 1
ATOM 1725 C CA . VAL A 1 240 ? -1.926 -7.143 12.235 1.00 94.00 240 VAL A CA 1
ATOM 1726 C C . VAL A 1 240 ? -2.639 -7.299 10.896 1.00 94.00 240 VAL A C 1
ATOM 1728 O O . VAL A 1 240 ? -3.359 -6.395 10.489 1.00 94.00 240 VAL A O 1
ATOM 1731 N N . LEU A 1 241 ? -2.525 -8.461 10.245 1.00 95.06 241 LEU A N 1
ATOM 1732 C CA . LEU A 1 241 ? -3.172 -8.713 8.954 1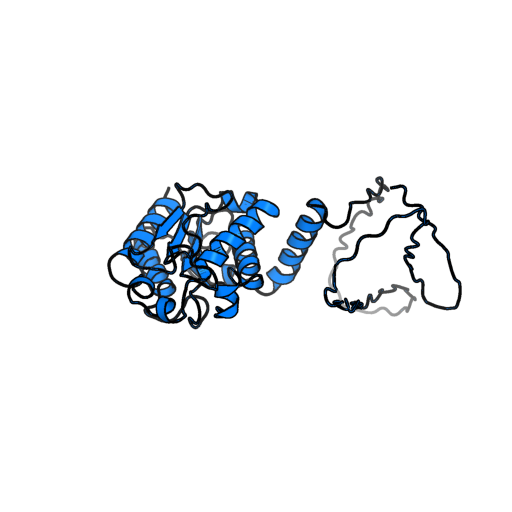.00 95.06 241 LEU A CA 1
ATOM 1733 C C . LEU A 1 241 ? -4.695 -8.539 9.021 1.00 95.06 241 LEU A C 1
ATOM 1735 O O . LEU A 1 241 ? -5.295 -8.047 8.077 1.00 95.06 241 LEU A O 1
ATOM 1739 N N . SER A 1 242 ? -5.318 -8.860 10.161 1.00 92.50 242 SER A N 1
ATOM 1740 C CA . SER A 1 242 ? -6.765 -8.666 10.360 1.00 92.50 242 SER A CA 1
ATOM 1741 C C . SER A 1 242 ? -7.188 -7.202 10.568 1.00 92.50 242 SER A C 1
ATOM 1743 O O . SER A 1 242 ? -8.375 -6.876 10.458 1.00 92.50 242 SER A O 1
ATOM 1745 N N . HIS A 1 243 ? -6.232 -6.318 10.871 1.00 93.56 243 HIS A N 1
ATOM 1746 C CA . HIS A 1 243 ? -6.458 -4.876 10.961 1.00 93.56 243 HIS A CA 1
ATOM 1747 C C . HIS A 1 243 ? -6.382 -4.188 9.592 1.00 93.56 243 HIS A C 1
ATOM 1749 O O . HIS A 1 243 ? -6.988 -3.129 9.433 1.00 93.56 243 HIS A O 1
ATOM 1755 N N . ILE A 1 244 ? -5.692 -4.785 8.612 1.00 97.56 244 ILE A N 1
ATOM 1756 C CA . ILE A 1 244 ? -5.607 -4.261 7.245 1.00 97.56 244 ILE A CA 1
ATOM 1757 C C . ILE A 1 244 ? -6.967 -4.450 6.561 1.00 97.56 244 ILE A C 1
ATOM 1759 O O . ILE A 1 244 ? -7.442 -5.572 6.402 1.00 97.56 244 ILE A O 1
ATOM 1763 N N . LYS A 1 245 ? -7.614 -3.342 6.193 1.00 98.06 245 LYS A N 1
ATOM 1764 C CA . LYS A 1 245 ? -8.945 -3.306 5.562 1.00 98.06 245 LYS A CA 1
ATOM 1765 C C . LYS A 1 245 ? -8.892 -3.297 4.044 1.00 98.06 245 LYS A C 1
ATOM 1767 O O . LYS A 1 245 ? -9.826 -3.772 3.407 1.00 98.06 245 LYS A O 1
ATOM 1772 N N . ALA A 1 246 ? -7.825 -2.742 3.486 1.00 98.56 246 ALA A N 1
ATOM 1773 C CA . ALA A 1 246 ? -7.610 -2.672 2.053 1.00 98.56 246 ALA A CA 1
ATOM 1774 C C . ALA A 1 246 ? -6.121 -2.777 1.733 1.00 98.56 246 ALA A C 1
ATOM 1776 O O . ALA A 1 246 ? -5.275 -2.253 2.466 1.00 98.56 246 ALA A O 1
ATOM 1777 N N . VAL A 1 247 ? -5.828 -3.419 0.609 1.00 98.81 247 VAL A N 1
ATOM 1778 C CA . VAL A 1 247 ? -4.528 -3.390 -0.044 1.00 98.81 247 VAL A CA 1
ATOM 1779 C C . VAL A 1 247 ? -4.703 -2.942 -1.482 1.00 98.81 247 VAL A C 1
ATOM 1781 O O . VAL A 1 247 ? -5.548 -3.494 -2.178 1.00 98.81 247 VAL A O 1
ATOM 1784 N N . VAL A 1 248 ? -3.914 -1.962 -1.919 1.00 98.75 248 VAL A N 1
ATOM 1785 C CA . VAL A 1 248 ? -3.920 -1.493 -3.312 1.00 98.75 248 VAL A CA 1
ATOM 1786 C C . VAL A 1 248 ? -2.506 -1.477 -3.868 1.00 98.75 248 VAL A C 1
ATOM 1788 O O . VAL A 1 248 ? -1.641 -0.802 -3.305 1.00 98.75 248 VAL A O 1
ATOM 1791 N N . ILE A 1 249 ? -2.274 -2.165 -4.984 1.00 98.75 249 ILE A N 1
ATOM 1792 C CA . ILE A 1 249 ? -0.968 -2.201 -5.647 1.00 98.75 249 ILE A CA 1
ATOM 1793 C C . ILE A 1 249 ? -1.104 -1.761 -7.104 1.00 98.75 249 ILE A C 1
ATOM 1795 O O . ILE A 1 249 ? -1.924 -2.302 -7.837 1.00 98.75 249 ILE A O 1
ATOM 1799 N N . PHE A 1 250 ? -0.279 -0.807 -7.531 1.00 98.56 250 PHE A N 1
ATOM 1800 C CA . PHE A 1 250 ? -0.202 -0.345 -8.920 1.00 98.56 250 PHE A CA 1
ATOM 1801 C C . PHE A 1 250 ? 1.050 -0.912 -9.591 1.00 98.56 250 PHE A C 1
ATOM 1803 O O . PHE A 1 250 ? 2.146 -0.793 -9.035 1.00 98.56 250 PHE A O 1
ATOM 1810 N N . GLY A 1 251 ? 0.920 -1.478 -10.790 1.00 96.31 251 GLY A N 1
ATOM 1811 C CA . GLY A 1 251 ? 2.062 -1.996 -11.549 1.00 96.31 251 GLY A CA 1
ATOM 1812 C C . GLY A 1 251 ? 2.837 -3.075 -10.791 1.00 96.31 251 GLY A C 1
ATOM 1813 O O . GLY A 1 251 ? 4.052 -2.944 -10.635 1.00 96.31 251 GLY A O 1
ATOM 1814 N N . ASP A 1 252 ? 2.131 -4.065 -10.243 1.00 96.25 252 ASP A N 1
ATOM 1815 C CA . ASP A 1 252 ? 2.665 -5.062 -9.312 1.00 96.25 252 ASP A CA 1
ATOM 1816 C C . ASP A 1 252 ? 3.581 -6.091 -10.001 1.00 96.25 252 ASP A C 1
ATOM 1818 O O . ASP A 1 252 ? 3.080 -6.912 -10.764 1.00 96.25 252 ASP A O 1
ATOM 1822 N N . PRO A 1 253 ? 4.896 -6.134 -9.708 1.00 93.38 253 PRO A N 1
ATOM 1823 C CA . PRO A 1 253 ? 5.792 -7.152 -10.265 1.00 93.38 253 PRO A CA 1
ATOM 1824 C C . PRO A 1 253 ? 5.435 -8.586 -9.849 1.00 93.38 253 PRO A C 1
ATOM 1826 O O . PRO A 1 253 ? 5.868 -9.542 -10.492 1.00 93.38 253 PRO A O 1
ATOM 1829 N N . ASP A 1 254 ? 4.670 -8.726 -8.765 1.00 93.88 254 ASP A N 1
ATOM 1830 C CA . ASP A 1 254 ? 4.262 -9.990 -8.168 1.00 93.88 254 ASP A CA 1
ATOM 1831 C C . ASP A 1 254 ? 2.746 -10.240 -8.342 1.00 93.88 254 ASP A C 1
ATOM 1833 O O . ASP A 1 254 ? 2.160 -10.945 -7.523 1.00 93.88 254 ASP A O 1
ATOM 1837 N N . GLU A 1 255 ? 2.097 -9.708 -9.394 1.00 92.25 255 GLU A N 1
ATOM 1838 C CA . GLU A 1 255 ? 0.623 -9.744 -9.553 1.00 92.25 255 GLU A CA 1
ATOM 1839 C C . GLU A 1 255 ? 0.007 -11.156 -9.456 1.00 92.25 255 GLU A C 1
ATOM 1841 O O . GLU A 1 255 ? -1.092 -11.341 -8.928 1.00 92.25 255 GLU A O 1
ATOM 1846 N N . ASP A 1 256 ? 0.733 -12.175 -9.927 1.00 89.75 256 ASP A N 1
ATOM 1847 C CA . ASP A 1 256 ? 0.311 -13.581 -9.906 1.00 89.75 256 ASP A CA 1
ATOM 1848 C C . ASP A 1 256 ? 0.412 -14.222 -8.505 1.00 89.75 256 ASP A C 1
ATOM 1850 O O . ASP A 1 256 ? 0.006 -15.373 -8.292 1.00 89.75 256 ASP A O 1
ATOM 1854 N N . GLN A 1 257 ? 0.976 -13.508 -7.530 1.00 92.56 257 GLN A N 1
ATOM 1855 C CA . GLN A 1 257 ? 1.154 -13.971 -6.162 1.00 92.56 257 GLN A CA 1
ATOM 1856 C C . GLN A 1 257 ? 0.034 -13.446 -5.264 1.00 92.56 257 GLN A C 1
ATOM 1858 O O . GLN A 1 257 ? -0.311 -12.271 -5.239 1.00 92.56 257 GLN A O 1
ATOM 1863 N N . SER A 1 258 ? -0.537 -14.330 -4.448 1.00 93.81 258 SER A N 1
ATOM 1864 C CA . SER A 1 258 ? -1.502 -13.913 -3.430 1.00 93.81 258 SER A CA 1
ATOM 1865 C C . SER A 1 258 ? -0.802 -13.241 -2.246 1.00 93.81 258 SER A C 1
ATOM 1867 O O . SER A 1 258 ? 0.149 -13.812 -1.702 1.00 93.81 258 SER A O 1
ATOM 1869 N N . LEU A 1 259 ? -1.364 -12.142 -1.739 1.00 96.19 259 LEU A N 1
ATOM 1870 C CA . LEU A 1 259 ? -0.923 -11.529 -0.486 1.00 96.19 259 LEU A CA 1
ATOM 1871 C C . LEU A 1 259 ? -1.142 -12.466 0.704 1.00 96.19 259 LEU A C 1
ATOM 1873 O O . LEU A 1 259 ? -2.260 -12.882 1.021 1.00 96.19 259 LEU A O 1
ATOM 1877 N N . GLN A 1 260 ? -0.056 -12.814 1.392 1.00 96.00 260 GLN A N 1
ATOM 1878 C CA . GLN A 1 260 ? -0.112 -13.830 2.433 1.00 96.00 260 GLN A CA 1
ATOM 1879 C C . GLN A 1 260 ? -0.963 -13.378 3.629 1.00 96.00 260 GLN A C 1
ATOM 1881 O O . GLN A 1 260 ? -0.599 -12.474 4.373 1.00 96.00 260 GLN A O 1
ATOM 1886 N N . GLY A 1 261 ? -2.077 -14.080 3.848 1.00 94.88 261 GLY A N 1
ATOM 1887 C CA . GLY A 1 261 ? -2.975 -13.852 4.983 1.00 94.88 261 GLY A CA 1
ATOM 1888 C C . GLY A 1 261 ? -3.902 -12.641 4.836 1.00 94.88 261 GLY A C 1
ATOM 1889 O O . GLY A 1 261 ? -4.588 -12.310 5.801 1.00 94.88 261 GLY A O 1
ATOM 1890 N N . ILE A 1 262 ? -3.967 -12.035 3.647 1.00 96.75 262 ILE A N 1
ATOM 1891 C CA . ILE A 1 262 ? -4.921 -10.975 3.303 1.00 96.75 262 ILE A CA 1
ATOM 1892 C C . ILE A 1 262 ? -5.909 -11.536 2.265 1.00 96.75 262 ILE A C 1
ATOM 1894 O O . ILE A 1 262 ? -5.478 -12.140 1.280 1.00 96.75 262 ILE A O 1
ATOM 1898 N N . PRO A 1 263 ? -7.233 -11.418 2.471 1.00 96.25 263 PRO A N 1
ATOM 1899 C CA . PRO A 1 263 ? -8.212 -11.918 1.511 1.00 96.25 263 PRO A CA 1
ATOM 1900 C C . PRO A 1 263 ? -8.144 -11.168 0.180 1.00 96.25 263 PRO A C 1
ATOM 1902 O O . PRO A 1 263 ? -8.095 -9.943 0.165 1.00 96.25 263 PRO A O 1
ATOM 1905 N N . ALA A 1 264 ? -8.294 -11.885 -0.937 1.00 96.25 264 ALA A N 1
ATOM 1906 C CA . ALA A 1 264 ? -8.394 -11.266 -2.264 1.00 96.25 264 ALA A CA 1
ATOM 1907 C C . ALA A 1 264 ? -9.570 -10.280 -2.381 1.00 96.25 264 ALA A C 1
ATOM 1909 O O . ALA A 1 264 ? -9.533 -9.371 -3.195 1.00 96.25 264 ALA A O 1
ATOM 1910 N N . SER A 1 265 ? -10.614 -10.424 -1.554 1.00 97.12 265 SER A N 1
ATOM 1911 C CA . SER A 1 265 ? -11.705 -9.446 -1.503 1.00 97.12 265 SER A CA 1
ATOM 1912 C C . SER A 1 265 ? -11.258 -8.079 -0.999 1.00 97.12 265 SER A C 1
ATOM 1914 O O . SER A 1 265 ? -11.940 -7.104 -1.287 1.00 97.12 265 SER A O 1
ATOM 1916 N N . ASP A 1 266 ? -10.177 -8.014 -0.223 1.00 97.81 266 ASP A N 1
ATOM 1917 C CA . ASP A 1 266 ? -9.627 -6.804 0.394 1.00 97.81 266 ASP A CA 1
ATOM 1918 C C . ASP A 1 266 ? -8.380 -6.314 -0.354 1.00 97.81 266 ASP A C 1
ATOM 1920 O O . ASP A 1 266 ? -7.659 -5.455 0.138 1.00 97.81 266 ASP A O 1
ATOM 1924 N N . THR A 1 267 ? -8.118 -6.860 -1.543 1.00 98.25 267 THR A N 1
ATOM 1925 C CA . THR A 1 267 ? -6.969 -6.532 -2.387 1.00 98.25 267 THR A CA 1
ATOM 1926 C C . THR A 1 267 ? -7.438 -6.051 -3.754 1.00 98.25 267 THR A C 1
ATOM 1928 O O . THR A 1 267 ? -8.276 -6.698 -4.377 1.00 98.25 267 THR A O 1
ATOM 1931 N N . ASP A 1 268 ? -6.848 -4.958 -4.225 1.00 98.12 268 ASP A N 1
ATOM 1932 C CA . ASP A 1 268 ? -6.984 -4.450 -5.586 1.00 98.12 268 ASP A CA 1
ATOM 1933 C C . ASP A 1 268 ? -5.587 -4.316 -6.212 1.00 98.12 268 ASP A C 1
ATOM 1935 O O . ASP A 1 268 ? -4.756 -3.532 -5.748 1.00 98.12 268 ASP A O 1
ATOM 1939 N N . ILE A 1 269 ? -5.294 -5.144 -7.217 1.00 97.75 269 ILE A N 1
ATOM 1940 C CA . ILE A 1 269 ? -4.041 -5.093 -7.981 1.00 97.75 269 ILE A CA 1
ATOM 1941 C C . ILE A 1 269 ? -4.376 -4.519 -9.352 1.00 97.75 269 ILE A C 1
ATOM 1943 O O . ILE A 1 269 ? -5.159 -5.095 -10.109 1.00 97.75 269 ILE A O 1
ATOM 1947 N N . ILE A 1 270 ? -3.777 -3.374 -9.658 1.00 97.62 270 ILE A N 1
ATOM 1948 C CA . ILE A 1 270 ? -4.039 -2.594 -10.859 1.00 97.62 270 ILE A CA 1
ATOM 1949 C C . ILE A 1 270 ? -2.825 -2.714 -11.771 1.00 97.62 270 ILE A C 1
ATOM 1951 O O . ILE A 1 270 ? -1.779 -2.109 -11.528 1.00 97.62 270 ILE A O 1
ATOM 1955 N N . CYS A 1 271 ? -2.991 -3.488 -12.838 1.00 95.50 271 CYS A N 1
ATOM 1956 C CA . CYS A 1 271 ? -1.978 -3.718 -13.856 1.00 95.50 271 CYS A CA 1
ATOM 1957 C C . CYS A 1 271 ? -2.528 -3.380 -15.241 1.00 95.50 271 CYS A C 1
ATOM 1959 O O . CYS A 1 271 ? -3.565 -3.895 -15.671 1.00 95.50 271 CYS A O 1
ATOM 1961 N N . HIS A 1 272 ? -1.847 -2.483 -15.954 1.00 94.62 272 HIS A N 1
ATOM 1962 C CA . HIS A 1 272 ? -2.215 -2.160 -17.326 1.00 94.62 272 HIS A CA 1
ATOM 1963 C C . HIS A 1 272 ? -1.880 -3.325 -18.272 1.00 94.62 272 HIS A C 1
ATOM 1965 O O . HIS A 1 272 ? -0.829 -3.941 -18.118 1.00 94.62 272 HIS A O 1
ATOM 1971 N N . PRO A 1 273 ? -2.692 -3.589 -19.319 1.00 88.81 273 PRO A N 1
ATOM 1972 C CA . PRO A 1 273 ? -2.490 -4.735 -20.217 1.00 88.81 273 PRO A CA 1
ATOM 1973 C C . PRO A 1 273 ? -1.108 -4.852 -20.886 1.00 88.81 273 PRO A C 1
ATOM 1975 O O . PRO A 1 273 ? -0.715 -5.945 -21.274 1.00 88.81 273 PRO A O 1
ATOM 1978 N N . GLU A 1 274 ? -0.385 -3.741 -21.046 1.00 86.12 274 GLU A N 1
ATOM 1979 C CA . GLU A 1 274 ? 0.946 -3.688 -21.679 1.00 86.12 274 GLU A CA 1
ATOM 1980 C C . GLU A 1 274 ? 2.060 -3.358 -20.672 1.00 86.12 274 GLU A C 1
ATOM 1982 O O . GLU A 1 274 ? 3.192 -3.044 -21.056 1.00 86.12 274 GLU A O 1
ATOM 1987 N N . ASP A 1 275 ? 1.748 -3.377 -19.376 1.00 91.25 275 ASP A N 1
ATOM 1988 C CA . ASP A 1 275 ? 2.749 -3.202 -18.339 1.00 91.25 275 ASP A CA 1
ATOM 1989 C C . ASP A 1 275 ? 3.534 -4.503 -18.150 1.00 91.25 275 ASP A C 1
ATOM 1991 O O . ASP A 1 275 ? 3.153 -5.406 -17.409 1.00 91.25 275 ASP A O 1
ATOM 1995 N N . ALA A 1 276 ? 4.670 -4.594 -18.835 1.00 86.25 276 ALA A N 1
ATOM 1996 C CA . ALA A 1 276 ? 5.547 -5.753 -18.745 1.00 86.25 276 ALA A CA 1
ATOM 1997 C C . ALA A 1 276 ? 6.240 -5.909 -17.375 1.00 86.25 276 ALA A C 1
ATOM 1999 O O . ALA A 1 276 ? 6.902 -6.924 -17.166 1.00 86.25 276 ALA A O 1
ATOM 2000 N N . VAL A 1 277 ? 6.099 -4.952 -16.446 1.00 88.94 277 VAL A N 1
ATOM 2001 C CA . VAL A 1 277 ? 6.476 -5.174 -15.042 1.00 88.94 277 VAL A CA 1
ATOM 2002 C C . VAL A 1 277 ? 5.532 -6.181 -14.395 1.00 88.94 277 VAL A C 1
ATOM 2004 O O . VAL A 1 277 ? 6.011 -7.097 -13.735 1.00 88.94 277 VAL A O 1
ATOM 2007 N N . CYS A 1 278 ? 4.228 -6.059 -14.652 1.00 90.69 278 CYS A N 1
ATOM 2008 C CA . CYS A 1 278 ? 3.211 -6.940 -14.082 1.00 90.69 278 CYS A CA 1
ATOM 2009 C C . CYS A 1 278 ? 3.340 -8.390 -14.541 1.00 90.69 278 CYS A C 1
ATOM 2011 O O . CYS A 1 278 ? 3.130 -9.310 -13.764 1.00 90.69 278 CYS A O 1
ATOM 2013 N N . ALA A 1 279 ? 3.823 -8.607 -15.766 1.00 81.69 279 ALA A N 1
ATOM 2014 C CA . ALA A 1 279 ? 4.013 -9.936 -16.345 1.00 81.69 279 ALA A CA 1
ATOM 2015 C C . ALA A 1 279 ? 5.103 -10.807 -15.660 1.00 81.69 279 ALA A C 1
ATOM 2017 O O . ALA A 1 279 ? 5.564 -11.787 -16.252 1.00 81.69 279 ALA A O 1
ATOM 2018 N N . GLY A 1 280 ? 5.551 -10.459 -14.447 1.00 64.31 280 GLY A N 1
ATOM 2019 C CA . GLY A 1 280 ? 6.439 -11.277 -13.618 1.00 64.31 280 GLY A CA 1
ATOM 2020 C C . GLY A 1 280 ? 7.874 -11.343 -14.128 1.00 64.31 280 GLY A C 1
ATOM 2021 O O . GLY A 1 280 ? 8.594 -12.313 -13.869 1.00 64.31 280 GLY A O 1
ATOM 2022 N N . GLY A 1 281 ? 8.302 -10.342 -14.898 1.00 55.53 281 GLY A N 1
ATOM 2023 C CA . GLY A 1 281 ? 9.647 -10.324 -15.435 1.00 55.53 281 GLY A CA 1
ATOM 2024 C C . GLY A 1 281 ? 10.667 -10.154 -14.304 1.00 55.53 281 GLY A C 1
ATOM 2025 O O . GLY A 1 281 ? 10.857 -9.080 -13.736 1.00 55.53 281 GLY A O 1
ATOM 2026 N N . GLY A 1 282 ? 11.368 -11.233 -13.972 1.00 52.06 282 GLY A N 1
ATOM 2027 C CA . GLY A 1 282 ? 12.545 -11.145 -13.121 1.00 52.06 282 GLY A CA 1
ATOM 2028 C C . GLY A 1 282 ? 13.666 -10.351 -13.802 1.00 52.06 282 GLY A C 1
ATOM 2029 O O . GLY A 1 282 ? 13.604 -10.007 -14.982 1.00 52.06 282 GLY A O 1
ATOM 2030 N N . LEU A 1 283 ? 14.746 -10.136 -13.050 1.00 48.28 283 LEU A N 1
ATOM 2031 C CA . LEU A 1 283 ? 16.051 -9.550 -13.413 1.00 48.28 283 LEU A CA 1
ATOM 2032 C C . LEU A 1 283 ? 16.570 -9.717 -14.860 1.00 48.28 283 LEU A C 1
ATOM 2034 O O . LEU A 1 283 ? 17.421 -8.939 -15.290 1.00 48.28 283 LEU A O 1
ATOM 2038 N N . LEU A 1 284 ? 16.140 -10.754 -15.582 1.00 51.16 284 LEU A N 1
ATOM 2039 C CA . LEU A 1 284 ? 16.612 -11.100 -16.924 1.00 51.16 284 LEU A CA 1
ATOM 2040 C C . LEU A 1 284 ? 15.600 -10.792 -18.040 1.00 51.16 284 LEU A C 1
ATOM 2042 O O . LEU A 1 284 ? 16.011 -10.718 -19.198 1.00 51.16 284 LEU A O 1
ATOM 2046 N N . ASP A 1 285 ? 14.330 -10.562 -17.699 1.00 53.69 285 ASP A N 1
ATOM 2047 C CA . ASP A 1 285 ? 13.228 -10.437 -18.662 1.00 53.69 285 ASP A CA 1
ATOM 2048 C C . ASP A 1 285 ? 12.672 -9.006 -18.764 1.00 53.69 285 ASP A C 1
ATOM 2050 O O . ASP A 1 285 ? 12.025 -8.667 -19.755 1.00 53.69 285 ASP A O 1
ATOM 2054 N N . VAL A 1 286 ? 12.991 -8.132 -17.799 1.00 61.38 286 VAL A N 1
ATOM 2055 C CA . VAL A 1 286 ? 12.581 -6.716 -17.798 1.00 61.38 286 VAL A CA 1
ATOM 2056 C C . VAL A 1 286 ? 13.789 -5.837 -18.109 1.00 61.38 286 VAL A C 1
ATOM 2058 O O . VAL A 1 286 ? 14.513 -5.420 -17.198 1.00 61.38 286 VAL A O 1
ATOM 2061 N N . PRO A 1 287 ? 14.074 -5.531 -19.388 1.00 65.00 287 PRO A N 1
ATOM 2062 C CA . PRO A 1 287 ? 15.091 -4.541 -19.691 1.00 65.00 287 PRO A CA 1
ATOM 2063 C C . PRO A 1 287 ? 14.685 -3.205 -19.061 1.00 65.00 287 PRO A C 1
ATOM 2065 O O . PRO A 1 287 ? 13.509 -2.856 -19.051 1.00 65.00 287 PRO A O 1
ATOM 2068 N N . PHE A 1 288 ? 15.660 -2.426 -18.585 1.00 67.38 288 PHE A N 1
ATOM 2069 C CA . PHE A 1 288 ? 15.448 -1.126 -17.923 1.00 67.38 288 PHE A CA 1
ATOM 2070 C C . PHE A 1 288 ? 14.444 -0.206 -18.645 1.00 67.38 288 PHE A C 1
ATOM 2072 O O . PHE A 1 288 ? 13.725 0.557 -18.011 1.00 67.38 288 PHE A O 1
ATOM 2079 N N . ILE A 1 289 ? 14.370 -0.304 -19.977 1.00 62.66 289 ILE A N 1
ATOM 2080 C CA . ILE A 1 289 ? 13.417 0.434 -20.813 1.00 62.66 289 ILE A CA 1
ATOM 2081 C C . ILE A 1 289 ? 11.945 0.182 -20.436 1.00 62.66 289 ILE A C 1
ATOM 2083 O O . ILE A 1 289 ? 11.134 1.092 -20.582 1.00 62.66 289 ILE A O 1
ATOM 2087 N N . ILE A 1 290 ? 11.589 -0.998 -19.919 1.00 68.38 290 ILE A N 1
ATOM 2088 C CA . ILE A 1 290 ? 10.214 -1.339 -19.526 1.00 68.38 290 ILE A CA 1
ATOM 2089 C C . ILE A 1 290 ? 9.722 -0.445 -18.385 1.00 68.38 290 ILE A C 1
ATOM 2091 O O . ILE A 1 290 ? 8.609 0.063 -18.466 1.00 68.38 290 ILE A O 1
ATOM 2095 N N . LEU A 1 291 ? 10.582 -0.132 -17.405 1.00 72.12 291 LEU A N 1
ATOM 2096 C CA . LEU A 1 291 ? 10.267 0.804 -16.311 1.00 72.12 291 LEU A CA 1
ATOM 2097 C C . LEU A 1 291 ? 10.000 2.239 -16.799 1.00 72.12 291 LEU A C 1
ATOM 2099 O O . LEU A 1 291 ? 9.616 3.099 -16.016 1.00 72.12 291 LEU A O 1
ATOM 2103 N N . THR A 1 292 ? 10.237 2.514 -18.084 1.00 73.75 292 THR A N 1
ATOM 2104 C CA . THR A 1 292 ? 10.012 3.822 -18.708 1.00 73.75 292 THR A CA 1
ATOM 2105 C C . THR A 1 292 ? 8.888 3.808 -19.744 1.00 73.75 292 THR A C 1
ATOM 2107 O O . THR A 1 292 ? 8.648 4.822 -20.401 1.00 73.75 292 THR A O 1
ATOM 2110 N N . LEU A 1 293 ? 8.204 2.671 -19.922 1.00 84.06 293 LEU A N 1
ATOM 2111 C CA . LEU A 1 293 ? 7.075 2.587 -20.839 1.00 84.06 293 LEU A CA 1
ATOM 2112 C C . LEU A 1 293 ? 5.842 3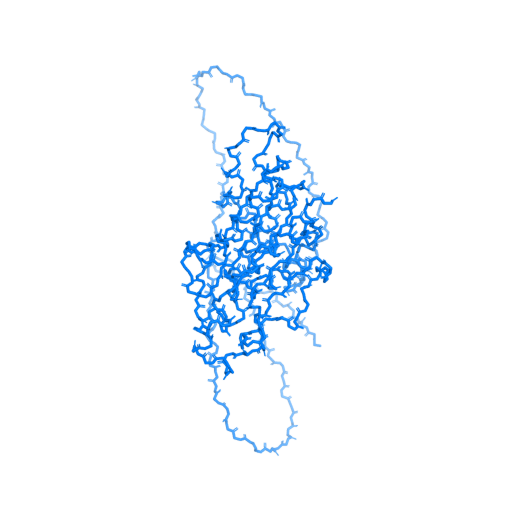.280 -20.245 1.00 84.06 293 LEU A C 1
ATOM 2114 O O . LEU A 1 293 ? 5.588 3.148 -19.048 1.00 84.06 293 LEU A O 1
ATOM 2118 N N . PRO A 1 294 ? 5.025 3.960 -21.074 1.00 85.25 294 PRO A N 1
ATOM 2119 C CA . PRO A 1 294 ? 3.817 4.636 -20.601 1.00 85.25 294 PRO A CA 1
ATOM 2120 C C . PRO A 1 294 ? 2.869 3.720 -19.824 1.00 85.25 294 PRO A C 1
ATOM 2122 O O . PRO A 1 294 ? 2.302 4.147 -18.831 1.00 85.25 294 PRO A O 1
ATOM 2125 N N . ALA A 1 295 ? 2.750 2.449 -20.225 1.00 89.69 295 ALA A N 1
ATOM 2126 C CA . ALA A 1 295 ? 1.902 1.483 -19.531 1.00 89.69 295 ALA A CA 1
ATOM 2127 C C . ALA A 1 295 ? 2.286 1.300 -18.052 1.00 89.69 295 ALA A C 1
ATOM 2129 O O . ALA A 1 295 ? 1.397 1.110 -17.235 1.00 89.69 295 ALA A O 1
ATOM 2130 N N . HIS A 1 296 ? 3.569 1.426 -17.700 1.00 92.88 296 HIS A N 1
ATOM 2131 C CA . HIS A 1 296 ? 4.009 1.365 -16.306 1.00 92.88 296 HIS A CA 1
ATOM 2132 C C . HIS A 1 296 ? 3.963 2.731 -15.606 1.00 92.88 296 HIS A C 1
ATOM 2134 O O . HIS A 1 296 ? 3.769 2.803 -14.402 1.00 92.88 296 HIS A O 1
ATOM 2140 N N . LEU A 1 297 ? 4.144 3.830 -16.346 1.00 91.56 297 LEU A N 1
ATOM 2141 C CA . LEU A 1 297 ? 4.274 5.174 -15.768 1.00 91.56 297 LEU A CA 1
ATOM 2142 C C . LEU A 1 297 ? 2.952 5.928 -15.588 1.00 91.56 297 LEU A C 1
ATOM 2144 O O . LEU A 1 297 ? 2.928 6.927 -14.875 1.00 91.56 297 LEU A O 1
ATOM 2148 N N . ASP A 1 298 ? 1.878 5.493 -16.245 1.00 93.75 298 ASP A N 1
ATOM 2149 C CA . ASP A 1 298 ? 0.657 6.289 -16.388 1.00 93.75 298 ASP A CA 1
ATOM 2150 C C . ASP A 1 298 ? -0.455 5.924 -15.390 1.00 93.75 298 ASP A C 1
ATOM 2152 O O . ASP A 1 298 ? -1.564 6.418 -15.544 1.00 93.75 298 ASP A O 1
ATOM 2156 N N . TYR A 1 299 ? -0.186 5.133 -14.342 1.00 96.38 299 TYR A N 1
ATOM 2157 C CA . TYR A 1 299 ? -1.186 4.806 -13.302 1.00 96.38 299 TYR A CA 1
ATOM 2158 C C . TYR A 1 299 ? -1.734 6.031 -12.561 1.00 96.38 299 TYR A C 1
ATOM 2160 O O . TYR A 1 299 ? -2.826 5.997 -12.009 1.00 96.38 299 TYR A O 1
ATOM 2168 N N . ASN A 1 300 ? -0.986 7.134 -12.535 1.00 92.44 300 ASN A N 1
ATOM 2169 C CA . ASN A 1 300 ? -1.448 8.398 -11.966 1.00 92.44 300 ASN A CA 1
ATOM 2170 C C . ASN A 1 300 ? -2.386 9.175 -12.914 1.00 92.44 300 ASN A C 1
ATOM 2172 O O . ASN A 1 300 ? -2.845 10.266 -12.577 1.00 92.44 300 ASN A O 1
ATOM 2176 N N . LYS A 1 301 ? -2.599 8.674 -14.134 1.00 87.38 301 LYS A N 1
ATOM 2177 C CA . LYS A 1 301 ? -3.435 9.290 -15.162 1.00 87.38 301 LYS A CA 1
ATOM 2178 C C . LYS A 1 301 ?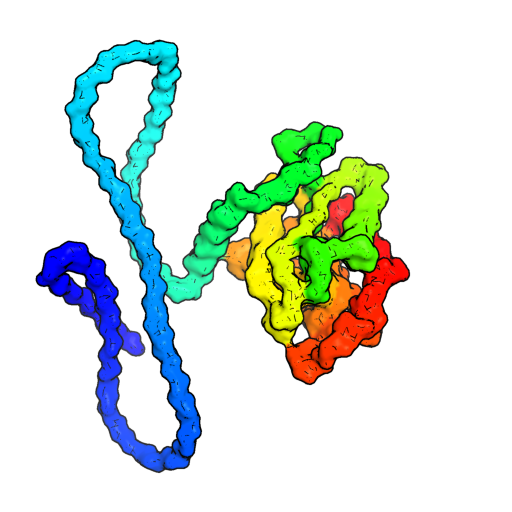 -4.716 8.486 -15.318 1.00 87.38 301 LYS A C 1
ATOM 2180 O O . LYS A 1 301 ? -4.744 7.280 -15.132 1.00 87.38 301 LYS A O 1
ATOM 2185 N N . GLY A 1 302 ? -5.772 9.153 -15.772 1.00 85.06 302 GLY A N 1
ATOM 2186 C CA . GLY A 1 302 ? -7.040 8.468 -16.006 1.00 85.06 302 GLY A CA 1
ATOM 2187 C C . GLY A 1 302 ? -7.705 8.038 -14.693 1.00 85.06 302 GLY A C 1
ATOM 2188 O O . GLY A 1 302 ? -7.551 8.738 -13.696 1.00 85.06 302 GLY A O 1
ATOM 2189 N N . PRO A 1 303 ? -8.507 6.960 -14.702 1.00 94.69 303 PRO A N 1
ATOM 2190 C CA . PRO A 1 303 ? -9.384 6.633 -13.584 1.00 94.69 303 PRO A CA 1
ATOM 2191 C C . PRO A 1 303 ? -8.737 5.748 -12.508 1.00 94.69 303 PRO A C 1
ATOM 2193 O O . PRO A 1 303 ? -9.412 5.443 -11.533 1.00 94.69 303 PRO A O 1
ATOM 2196 N N . ASP A 1 304 ? -7.494 5.286 -12.666 1.00 97.38 304 ASP A N 1
ATOM 2197 C CA . ASP A 1 304 ? -6.942 4.218 -11.814 1.00 97.38 304 ASP A CA 1
ATOM 2198 C C . ASP A 1 304 ? -6.796 4.647 -10.354 1.00 97.38 304 ASP A C 1
ATOM 2200 O O . ASP A 1 304 ? -7.263 3.952 -9.454 1.00 97.38 304 ASP A O 1
ATOM 2204 N N . VAL A 1 305 ? -6.227 5.832 -10.116 1.00 97.88 305 VAL A N 1
ATOM 2205 C CA . VAL A 1 305 ? -6.132 6.421 -8.774 1.00 97.88 305 VAL A CA 1
ATOM 2206 C C . VAL A 1 305 ? -7.515 6.678 -8.167 1.00 97.88 305 VAL A C 1
ATOM 2208 O O . VAL A 1 305 ? -7.728 6.377 -6.993 1.00 97.88 305 VAL A O 1
ATOM 2211 N N . ASP A 1 306 ? -8.466 7.187 -8.953 1.00 97.81 306 ASP A N 1
ATOM 2212 C CA . ASP A 1 306 ? -9.826 7.459 -8.474 1.00 97.81 306 ASP A CA 1
ATOM 2213 C C . ASP A 1 306 ? -10.553 6.158 -8.091 1.00 97.81 306 ASP A C 1
ATOM 2215 O O . ASP A 1 306 ? -11.193 6.079 -7.040 1.00 97.81 306 ASP A O 1
ATOM 2219 N N . ASN A 1 307 ? -10.421 5.114 -8.913 1.00 98.25 307 ASN A N 1
ATOM 2220 C CA . ASN A 1 307 ? -10.996 3.794 -8.661 1.00 98.25 307 ASN A CA 1
ATOM 2221 C C . ASN A 1 307 ? -10.365 3.135 -7.428 1.00 98.25 307 ASN A C 1
ATOM 2223 O O . ASN A 1 307 ? -11.087 2.614 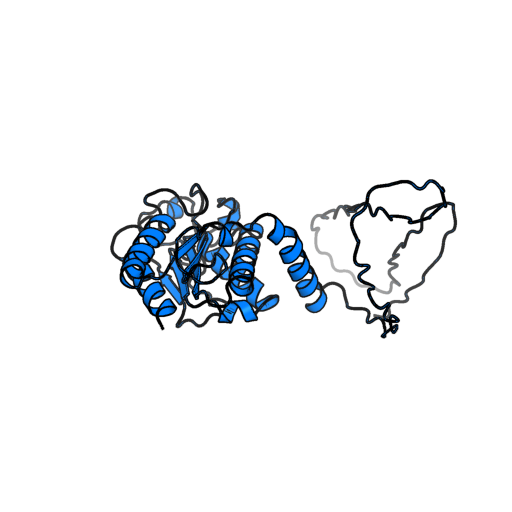-6.579 1.00 98.25 307 ASN A O 1
ATOM 2227 N N . ALA A 1 308 ? -9.040 3.214 -7.291 1.00 98.50 308 ALA A N 1
ATOM 2228 C CA . ALA A 1 308 ? -8.315 2.735 -6.120 1.00 98.50 308 ALA A CA 1
ATOM 2229 C C . ALA A 1 308 ? -8.745 3.459 -4.838 1.00 98.50 308 ALA A C 1
ATOM 2231 O O . ALA A 1 308 ? -9.010 2.827 -3.813 1.00 98.50 308 ALA A O 1
ATOM 2232 N N . ALA A 1 309 ? -8.851 4.790 -4.886 1.00 98.44 309 ALA A N 1
ATOM 2233 C CA . ALA A 1 309 ? -9.316 5.588 -3.759 1.00 98.44 309 ALA A CA 1
ATOM 2234 C C . ALA A 1 309 ? -10.753 5.210 -3.373 1.00 98.44 309 ALA A C 1
ATOM 2236 O O . ALA A 1 309 ? -11.053 5.074 -2.186 1.00 98.44 309 ALA A O 1
ATOM 2237 N N . GLN A 1 310 ? -11.623 4.974 -4.360 1.00 98.44 310 GLN A N 1
ATOM 2238 C CA . GLN A 1 310 ? -12.990 4.511 -4.141 1.00 98.44 310 GLN A CA 1
ATOM 2239 C C . GLN A 1 310 ? -13.025 3.113 -3.502 1.00 98.44 310 GLN A C 1
ATOM 2241 O O . GLN A 1 310 ? -13.753 2.911 -2.529 1.00 98.44 310 GLN A O 1
ATOM 2246 N N . PHE A 1 311 ? -12.207 2.172 -3.982 1.00 98.62 311 PHE A N 1
ATOM 2247 C CA . PHE A 1 311 ? -12.071 0.841 -3.385 1.00 98.62 311 PHE A CA 1
ATOM 2248 C C . PHE A 1 311 ? -11.642 0.928 -1.913 1.00 98.62 311 PHE A C 1
ATOM 2250 O O . PHE A 1 311 ? -12.285 0.337 -1.040 1.00 98.62 311 PHE A O 1
ATOM 2257 N N . ILE A 1 312 ? -10.606 1.720 -1.610 1.00 98.56 312 ILE A N 1
ATOM 2258 C CA . ILE A 1 312 ? -10.156 1.950 -0.231 1.00 98.56 312 ILE A CA 1
ATOM 2259 C C . ILE A 1 312 ? -11.290 2.559 0.596 1.00 98.56 312 ILE A C 1
ATOM 2261 O O . ILE A 1 312 ? -11.594 2.058 1.679 1.00 98.56 312 ILE A O 1
ATOM 2265 N N . PHE A 1 313 ? -11.937 3.611 0.092 1.00 98.38 313 PHE A N 1
ATOM 2266 C CA . PHE A 1 313 ? -13.018 4.308 0.782 1.00 98.38 313 PHE A CA 1
ATOM 2267 C C . PHE A 1 313 ? -14.163 3.365 1.172 1.00 98.38 313 PHE A C 1
ATOM 2269 O O . PHE A 1 313 ? -14.645 3.419 2.306 1.00 98.38 313 PHE A O 1
ATOM 2276 N N . GLU A 1 314 ? -14.568 2.465 0.276 1.00 97.81 314 GLU A N 1
ATOM 2277 C CA . GLU A 1 314 ? -15.595 1.453 0.543 1.00 97.81 314 GLU A CA 1
ATOM 2278 C C . GLU A 1 314 ? -15.158 0.462 1.626 1.00 97.81 314 GLU A C 1
ATOM 2280 O O . GLU A 1 314 ? -15.949 0.102 2.500 1.00 97.81 314 GLU A O 1
ATOM 2285 N N . LYS A 1 315 ? -13.889 0.050 1.625 1.00 97.50 315 LYS A N 1
ATOM 2286 C CA . LYS A 1 315 ? -13.343 -0.886 2.617 1.00 97.50 315 LYS A CA 1
ATOM 2287 C C . LYS A 1 315 ? -13.216 -0.302 4.015 1.00 97.50 315 LYS A C 1
ATOM 2289 O O . LYS A 1 315 ? -13.434 -1.019 4.987 1.00 97.50 315 LYS A O 1
ATOM 2294 N N . VAL A 1 316 ? -12.888 0.982 4.124 1.00 95.38 316 VAL A N 1
ATOM 2295 C CA . VAL A 1 316 ? -12.687 1.668 5.415 1.00 95.38 316 VAL A CA 1
ATOM 2296 C C . VAL A 1 316 ? -13.952 2.356 5.942 1.00 95.38 316 VAL A C 1
ATOM 2298 O O . VAL A 1 316 ? -13.941 2.968 7.014 1.00 95.38 316 VAL A O 1
ATOM 2301 N N . SER A 1 317 ? -15.051 2.299 5.184 1.00 86.38 317 SER A N 1
ATOM 2302 C CA . SER A 1 317 ? -16.343 2.890 5.560 1.00 86.38 317 SER A CA 1
ATOM 2303 C C . SER A 1 317 ? -17.385 1.900 6.064 1.00 86.38 317 SER A C 1
ATOM 2305 O O . SER A 1 317 ? -18.391 2.347 6.617 1.00 86.38 317 SER A O 1
ATOM 2307 N N . ASN A 1 318 ? -17.126 0.599 5.929 1.00 63.66 318 ASN A N 1
ATOM 2308 C CA . ASN A 1 318 ? -17.959 -0.486 6.451 1.00 63.66 318 ASN A CA 1
ATOM 2309 C C . ASN A 1 318 ? -17.474 -0.966 7.824 1.00 63.66 318 ASN A C 1
ATOM 2311 O O . ASN A 1 318 ? -18.345 -1.312 8.653 1.00 63.66 318 ASN A O 1
#

Foldseek 3Di:
DDDDDDDDDDDDPDDDDDDDDDDDDDDDDDDDDDDDDDDDDDDDPDDDDDDDDDDDDDDDDDDDDDDDDDDDDPPDDDDDPPDPDDPDPDDDVDLVVVLVVLVVVLVVVVVPPCVQFPPQPDDDDDDGRHFQAEEEEEEAAPADDQQHDPLALRVLLVVLLCVLCVVVPTGYDHHGQPDDSHPVQLQVLHDPVSLSSSLSSLVCNCVVPVNHQYEYEYARSRLSSQQSSLVVCVSRPLVSLVSHQAYEYELHLPLVDDRRNHDPLRYDYHAFPLQVSVVNDHPPRDDPCSCVDCRRGCCSDDCNSNVRSVSSSVRSVD

Organism: NCBI:txid153505

Radius of gyration: 27.26 Å; chains: 1; bounding box: 62×68×77 Å

pLDDT: mean 70.95, std 28.63, range [24.39, 98.88]

Secondary structure (DSSP, 8-state):
------------TT-----------------------------------PPP-----------------------PPP-----------PPTT-HHHHHHHHHHHHHHHTTT-THHHHS--S--SSSS---SEEEEEEPPTT-STTT-STTSHHHHHHHHHHHHHGGGT--EEEEE------HHHHHTTS-HHHHHHHHHHHHHHHHH-TTSEEEEEEETHHHHHHHHHHHHHHHH-HHHHTTEEEEEEES-TTTTSPPTTS-GGGEEEE--TT-TTTTT--TTT--GGGGGSHHHH-TTSTTHHHHHHHHHHHHHH-

InterPro domains:
  IPR000675 Cutinase/acetylxylan esterase [PF01083] (130-315)
  IPR000675 Cutinase/acetylxylan esterase [SM01110] (128-316)
  IPR011150 Cutinase, monofunctional [PR00129] (152-162)
  IPR011150 Cutinase, monofunctional [PR00129] (207-226)
  IPR011150 Cutinase, monofunctional [PR00129] (269-294)
  IPR011150 Cutinase, monofunctional [PTHR48250] (97-316)
  IPR029058 Alpha/Beta hydrolase fold [G3DSA:3.40.50.1820] (92-318)
  IPR029058 Alpha/Beta hydrolase fold [SSF53474] (128-316)
  IPR043580 Cutinase, serine active site [PS00155] (210-222)

Sequence (318 aa):
MTIIVGTGLLRSADLCYSVLFFLPTSVAHSTFMLVRPVSLLLLAAGAISVPYKPGYNTIEPSTKAVADGRSAVKRAYPADPVSHGNVRVIPAGSAAIESALWAHEQAVDGSDKRDLLDVAEGDGDSGSGCADVMVVYARGTAEAGTIGSAGNVGPELEAALQALLAPTNKSLVFEGVPYPASYIGFFEGGSPEGSKEMALQLSQAATLCPKASLVSSGYSQGGQLVHNSAKLLAQHNPTVLSHIKAVVIFGDPDEDQSLQGIPASDTDIICHPEDAVCAGGGLLDVPFIILTLPAHLDYNKGPDVDNAAQFIFEKVSN